Protein AF-A0A3P7EGC1-F1 (afdb_monomer)

pLDDT: mean 90.62, std 11.49, range [34.0, 98.88]

InterPro domains:
  IPR009465 Spondin, N-terminal [NF038123] (2-163)
  IPR009465 Spondin, N-terminal [PF06468] (2-160)
  IPR009465 Spondin, N-terminal [PS51020] (1-149)
  IPR038678 Spondin, N-terminal domain superfamily [G3DSA:2.60.40.2130] (1-155)
  IPR051418 Spondin/Thrombospondin type-1 domain-containing [PTHR11311] (1-202)

Sequence (202 aa):
MTHFTDMLGASHSSNYTMWKFGMIATDGMKEIAEWGNTYKGEQEMKANENIFVGKRKVQGRTTSSFVVNKYHHLASLAAMFGPSPDWCVGISSVNLCLPDCTWIPERTFELLPFDAGTDNGPTYMSPNNPAEPRIPIHPITTKLDKRSPFYNENSDIIAPLARLKLSRKEVIKSECKTADQYQVEAYNATNTSEDEEYKDRR

Radius of gyration: 17.68 Å; Cα contacts (8 Å, |Δi|>4): 412; chains: 1; bounding box: 44×45×47 Å

Mean predicted aligned error: 6.86 Å

Foldseek 3Di:
DKAKAKKKKWQAAPVDKCADFQAAHDPQLQCQQAPNDNVVSLVVALQFIQIWIFGDDPVNDTDIDTDADPGRQFMWMWMYIALDQGKIWIDIGHGQQDPVRDGNQKDKDQTAMKGNQQAPAQERPGPGHGRVVGDGIGGDWQPPDPSHPSHDPPDRDDGRPDMDMDGDDDDDDDDDDDSVVNRVVSNVNSVVVVVVVCVVVD

Organism: Wuchereria bancrofti (NCBI:txid6293)

Secondary structure (DSSP, 8-state):
--EE-PEEEEEE-TT--S--TTSBPPHHHHHHHHH---HHHHHHHTTTSEEEEEPBPTTS-B-------SSS-EEEEEEEEES-SSEEEEEEEEE-B-TTS-B-SEEEEEEPPEE-SSB---STTPPP-B-SSPPBPEE--TTS-TTSTT--SS--PPPPSEEEEEE-----------HHHHHHHHHHHHHHHHHHHTGGG-

Nearest PDB structures (foldseek):
  3q13-assembly1_A  TM=9.272E-01  e=1.878E-17  Homo sapiens
  3d34-assembly1_A  TM=9.408E-01  e=1.659E-15  Homo sapiens
  3vuo-assembly1_A  TM=2.334E-01  e=3.436E+00  Clostridium botulinum

Solvent-accessible surface area (backbone atoms only — not comparable to full-atom values): 11352 Å² total; per-residue (Å²): 125,82,44,72,42,48,30,42,31,34,20,24,39,93,92,61,78,85,60,52,78,74,36,70,56,46,72,21,47,44,36,23,23,53,70,38,40,49,68,55,36,49,64,74,40,46,76,53,24,37,63,34,67,23,57,72,41,99,80,82,53,61,70,69,77,81,69,70,46,94,66,27,28,23,36,30,36,44,26,15,49,33,64,30,38,18,30,27,34,60,48,58,70,43,68,42,59,42,98,85,79,45,65,57,60,64,50,75,43,78,24,54,53,27,37,40,27,50,34,67,31,58,33,50,83,44,69,93,38,74,34,84,74,64,37,50,16,39,74,64,56,22,76,80,44,89,71,22,88,63,41,36,99,90,45,83,78,77,79,63,78,46,76,50,76,50,68,59,86,79,83,81,91,72,81,93,70,56,70,69,56,52,23,54,50,20,27,54,53,42,57,55,52,46,65,56,61,55,55,80,74,108

Structure (mmCIF, N/CA/C/O backbone):
data_AF-A0A3P7EGC1-F1
#
_entry.id   AF-A0A3P7EGC1-F1
#
loop_
_atom_site.group_PDB
_atom_site.id
_atom_site.type_symbol
_atom_site.label_atom_id
_atom_site.label_alt_id
_atom_site.label_comp_id
_atom_site.label_asym_id
_atom_site.label_entity_id
_atom_site.label_seq_id
_atom_site.pdbx_PDB_ins_code
_atom_site.Cartn_x
_atom_site.Cartn_y
_atom_site.Cartn_z
_atom_site.occupancy
_atom_site.B_iso_or_equiv
_atom_site.auth_seq_id
_atom_site.auth_comp_id
_atom_site.auth_asym_id
_atom_site.auth_atom_id
_atom_site.pdbx_PDB_model_num
ATOM 1 N N . MET A 1 1 ? 18.453 14.244 -5.786 1.00 67.31 1 MET A N 1
ATOM 2 C CA . MET A 1 1 ? 18.892 13.500 -4.582 1.00 67.31 1 MET A CA 1
ATOM 3 C C . MET A 1 1 ? 17.754 12.565 -4.190 1.00 67.31 1 MET A C 1
ATOM 5 O O . MET A 1 1 ? 16.608 12.998 -4.269 1.00 67.31 1 MET A O 1
ATOM 9 N N . THR A 1 2 ? 18.037 11.304 -3.864 1.00 81.88 2 THR A N 1
ATOM 10 C CA . THR A 1 2 ? 17.007 10.294 -3.564 1.00 81.88 2 THR A CA 1
ATOM 11 C C . THR A 1 2 ? 16.301 10.595 -2.242 1.00 81.88 2 THR A C 1
ATOM 13 O O . THR A 1 2 ? 16.964 10.902 -1.251 1.00 81.88 2 THR A O 1
ATOM 16 N N . HIS A 1 3 ? 14.975 10.526 -2.208 1.00 88.06 3 HIS A N 1
ATOM 17 C CA . HIS A 1 3 ? 14.164 10.892 -1.050 1.00 88.06 3 HIS A CA 1
ATOM 18 C C . HIS A 1 3 ? 12.850 10.112 -1.022 1.00 88.06 3 HIS A C 1
ATOM 20 O O . HIS A 1 3 ? 12.372 9.675 -2.056 1.00 88.06 3 HIS A O 1
ATOM 26 N N . PHE A 1 4 ? 12.238 9.983 0.151 1.00 89.88 4 PHE A N 1
ATOM 27 C CA . PHE A 1 4 ? 10.815 9.653 0.241 1.00 89.88 4 PHE A CA 1
ATOM 28 C C . PHE A 1 4 ? 9.997 10.947 0.262 1.00 89.88 4 PHE A C 1
ATOM 30 O O . PHE A 1 4 ? 10.481 11.969 0.772 1.00 89.88 4 PHE A O 1
ATOM 37 N N . THR A 1 5 ? 8.779 10.905 -0.266 1.00 89.00 5 THR A N 1
ATOM 38 C CA . THR A 1 5 ? 7.771 11.950 -0.042 1.00 89.00 5 THR A CA 1
ATOM 39 C C . THR A 1 5 ? 7.081 11.753 1.298 1.00 89.00 5 THR A C 1
ATOM 41 O O . THR A 1 5 ? 7.423 10.848 2.069 1.00 89.00 5 THR A O 1
ATOM 44 N N . ASP A 1 6 ? 6.118 12.621 1.588 1.00 88.94 6 ASP A N 1
ATOM 45 C CA . ASP A 1 6 ? 5.185 12.375 2.672 1.00 88.94 6 ASP A CA 1
ATOM 46 C C . ASP A 1 6 ? 4.422 11.069 2.419 1.00 88.94 6 ASP A C 1
ATOM 48 O O . ASP A 1 6 ? 4.160 10.663 1.283 1.00 88.94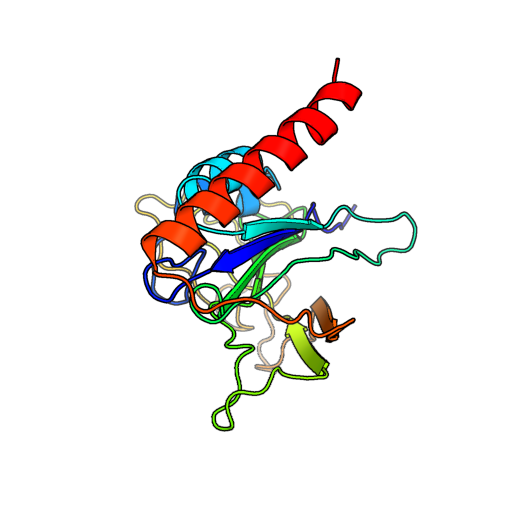 6 ASP A O 1
ATOM 52 N N . MET A 1 7 ? 4.141 10.373 3.514 1.00 91.12 7 MET A N 1
ATOM 53 C CA . MET A 1 7 ? 3.395 9.127 3.513 1.00 91.12 7 MET A CA 1
ATOM 54 C C . MET A 1 7 ? 1.928 9.454 3.747 1.00 91.12 7 MET A C 1
ATOM 56 O O . MET A 1 7 ? 1.594 9.975 4.811 1.00 91.12 7 MET A O 1
ATOM 60 N N . LEU A 1 8 ? 1.056 9.094 2.812 1.00 93.75 8 LEU A N 1
ATOM 61 C CA . LEU A 1 8 ? -0.384 9.130 3.043 1.00 93.75 8 LEU A CA 1
ATOM 62 C C . LEU A 1 8 ? -0.849 7.755 3.508 1.00 93.75 8 LEU A C 1
ATOM 64 O O . LEU A 1 8 ? -0.445 6.741 2.942 1.00 93.75 8 LEU A O 1
ATOM 68 N N . GLY A 1 9 ? -1.721 7.712 4.506 1.00 94.69 9 GLY A N 1
ATOM 69 C CA . GLY A 1 9 ? -2.419 6.498 4.887 1.00 94.69 9 GLY A CA 1
ATOM 70 C C . GLY A 1 9 ? -3.779 6.773 5.503 1.00 94.69 9 GLY A C 1
ATOM 71 O O . GLY A 1 9 ? -4.148 7.912 5.774 1.00 94.69 9 GLY A O 1
ATOM 72 N N . ALA A 1 10 ? -4.530 5.701 5.719 1.00 94.69 10 ALA A N 1
ATOM 73 C CA . ALA A 1 10 ? -5.795 5.749 6.432 1.00 94.69 10 ALA A CA 1
ATOM 74 C C . ALA A 1 10 ? -6.030 4.458 7.213 1.00 94.69 10 ALA A C 1
ATOM 76 O O . ALA A 1 10 ? -5.607 3.374 6.787 1.00 94.69 10 ALA A O 1
ATOM 77 N N . SER A 1 11 ? -6.738 4.571 8.338 1.00 95.25 11 SER A N 1
ATOM 78 C CA . SER A 1 11 ? -7.484 3.431 8.855 1.00 95.25 11 SER A CA 1
ATOM 79 C C . SER A 1 11 ? -8.860 3.394 8.219 1.00 95.25 11 SER A C 1
ATOM 81 O O . SER A 1 11 ? -9.557 4.409 8.161 1.00 95.25 11 SER A O 1
ATOM 83 N N . HIS A 1 12 ? -9.229 2.223 7.712 1.00 95.44 12 HIS A N 1
ATOM 84 C CA . HIS A 1 12 ? -10.404 2.095 6.876 1.00 95.44 12 HIS A CA 1
ATOM 85 C C . HIS A 1 12 ? -11.172 0.790 7.064 1.00 95.44 12 HIS A C 1
ATOM 87 O O . HIS A 1 12 ? -10.703 -0.166 7.693 1.00 95.44 12 HIS A O 1
ATOM 93 N N . SER A 1 13 ? -12.395 0.776 6.540 1.00 94.50 13 SER A N 1
ATOM 94 C CA . SER A 1 13 ? -13.234 -0.422 6.463 1.00 94.50 13 SER A CA 1
ATOM 95 C C . SER A 1 13 ? -12.888 -1.288 5.243 1.00 94.50 13 SER A C 1
ATOM 97 O O . SER A 1 13 ? -12.146 -0.878 4.349 1.00 94.50 13 SER A O 1
ATOM 99 N N . SER A 1 14 ? -13.469 -2.486 5.156 1.00 93.81 14 SER A N 1
ATOM 100 C CA . SER A 1 14 ? -13.349 -3.356 3.975 1.00 93.81 14 SER A CA 1
ATOM 101 C C . SER A 1 14 ? -14.007 -2.794 2.709 1.00 93.81 14 SER A C 1
ATOM 103 O O . SER A 1 14 ? -13.788 -3.333 1.628 1.00 93.81 14 SER A O 1
ATOM 105 N N . ASN A 1 15 ? -14.817 -1.739 2.832 1.00 92.38 15 ASN A N 1
ATOM 106 C CA . ASN A 1 15 ? -15.514 -1.115 1.705 1.00 92.38 15 ASN A CA 1
ATOM 107 C C . ASN A 1 15 ? -14.627 -0.123 0.937 1.00 92.38 15 ASN A C 1
ATOM 109 O O . ASN A 1 15 ? -15.027 0.355 -0.122 1.00 92.38 15 ASN A O 1
ATOM 113 N N . TYR A 1 16 ? -13.435 0.177 1.457 1.00 93.31 16 TYR A N 1
ATOM 114 C CA . TYR A 1 16 ? -12.467 1.073 0.839 1.00 93.31 16 TYR A CA 1
ATOM 115 C C . TYR A 1 16 ? -11.169 0.336 0.505 1.00 93.31 16 TYR A C 1
ATOM 117 O O . TYR A 1 16 ? -10.742 -0.585 1.204 1.00 93.31 16 TYR A O 1
ATOM 125 N N . THR A 1 17 ? -10.519 0.742 -0.583 1.00 94.62 17 THR A N 1
ATOM 126 C CA . THR A 1 17 ? -9.201 0.249 -0.986 1.00 94.62 17 THR A CA 1
ATOM 127 C C . THR A 1 17 ? -8.379 1.422 -1.497 1.00 94.62 17 THR A C 1
ATOM 129 O O . THR A 1 17 ? -8.685 1.966 -2.550 1.00 94.62 17 THR A O 1
ATOM 132 N N . MET A 1 18 ? -7.324 1.783 -0.760 1.00 94.81 18 MET A N 1
ATOM 133 C CA . MET A 1 18 ? -6.399 2.850 -1.163 1.00 94.81 18 MET A CA 1
ATOM 134 C C . MET A 1 18 ? -5.591 2.459 -2.405 1.00 94.81 18 MET A C 1
ATOM 136 O O . MET A 1 18 ? -5.480 3.217 -3.359 1.00 94.81 18 MET A O 1
ATOM 140 N N . TRP A 1 19 ? -5.013 1.262 -2.380 1.00 97.69 19 TRP A N 1
ATOM 141 C CA . TRP A 1 19 ? -4.301 0.654 -3.496 1.00 97.69 19 TRP A CA 1
ATOM 142 C C . TRP A 1 19 ? -4.247 -0.854 -3.263 1.00 97.69 19 TRP A C 1
ATOM 144 O O . TRP A 1 19 ? -4.329 -1.311 -2.119 1.00 97.69 19 TRP A O 1
ATOM 154 N N . LYS A 1 20 ? -4.126 -1.652 -4.323 1.00 98.00 20 LYS A N 1
ATOM 155 C CA . LYS A 1 20 ? -3.994 -3.110 -4.223 1.00 98.00 20 LYS A CA 1
ATOM 156 C C . LYS A 1 20 ? -3.357 -3.656 -5.490 1.00 98.00 20 LYS A C 1
ATOM 158 O O . LYS A 1 20 ? -3.685 -3.204 -6.583 1.00 98.00 20 LYS A O 1
ATOM 163 N N . PHE A 1 21 ? -2.499 -4.662 -5.347 1.00 98.31 21 PHE A N 1
ATOM 164 C CA . PHE A 1 21 ? -1.945 -5.356 -6.505 1.00 98.31 21 PHE A CA 1
ATOM 165 C C . PHE A 1 21 ? -3.049 -5.910 -7.412 1.00 98.31 21 PHE A C 1
ATOM 167 O O . PHE A 1 21 ? -4.015 -6.511 -6.933 1.00 98.31 21 PHE A O 1
ATOM 174 N N . GLY A 1 22 ? -2.894 -5.697 -8.718 1.00 98.31 22 GLY A N 1
ATOM 175 C CA . GLY A 1 22 ? -3.864 -6.082 -9.741 1.00 98.31 22 GLY A CA 1
ATOM 176 C C . GLY A 1 22 ? -5.036 -5.110 -9.923 1.00 98.31 22 GLY A C 1
ATOM 177 O O . GLY A 1 22 ? -5.863 -5.347 -10.799 1.00 98.31 22 GLY A O 1
ATOM 178 N N . MET A 1 23 ? -5.121 -4.023 -9.148 1.00 98.00 23 MET A N 1
ATOM 179 C CA . MET A 1 23 ? -6.089 -2.941 -9.374 1.00 98.00 23 MET A CA 1
ATOM 180 C C . MET A 1 23 ? -5.447 -1.766 -10.111 1.00 98.00 23 MET A C 1
ATOM 182 O O . MET A 1 23 ? -4.240 -1.567 -10.031 1.00 98.00 23 MET A O 1
ATOM 186 N N . ILE A 1 24 ? -6.261 -0.974 -10.809 1.00 98.44 24 ILE A N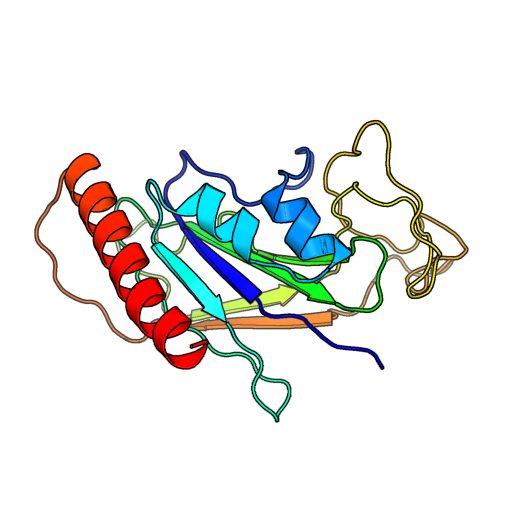 1
ATOM 187 C CA . ILE A 1 24 ? -5.823 0.283 -11.428 1.00 98.44 24 ILE A CA 1
ATOM 188 C C . ILE A 1 24 ? -5.693 1.360 -10.346 1.00 98.44 24 ILE A C 1
ATOM 190 O O . ILE A 1 24 ? -6.584 1.494 -9.505 1.00 98.44 24 ILE A O 1
ATOM 194 N N . ALA A 1 25 ? -4.603 2.129 -10.377 1.00 98.06 25 ALA A N 1
ATOM 195 C CA . ALA A 1 25 ? -4.403 3.263 -9.481 1.00 98.06 25 ALA A CA 1
ATOM 196 C C . ALA A 1 25 ? -5.484 4.342 -9.676 1.00 98.06 25 ALA A C 1
ATOM 198 O O . ALA A 1 25 ? -5.808 4.722 -10.809 1.00 98.06 25 ALA A O 1
ATOM 199 N N . THR A 1 26 ? -6.022 4.853 -8.563 1.00 96.94 26 THR A N 1
ATOM 200 C CA . THR A 1 26 ? -6.899 6.034 -8.552 1.00 96.94 26 THR A CA 1
ATOM 201 C C . THR A 1 26 ? -6.124 7.288 -8.954 1.00 96.94 26 THR A C 1
ATOM 203 O O . THR A 1 26 ? -4.896 7.266 -9.060 1.00 96.94 26 THR A O 1
ATOM 206 N N . ASP A 1 27 ? -6.824 8.401 -9.177 1.00 96.81 27 ASP A N 1
ATOM 207 C CA . ASP A 1 27 ? -6.154 9.677 -9.447 1.00 96.81 27 ASP A CA 1
ATOM 208 C C . ASP A 1 27 ? -5.341 10.140 -8.234 1.00 96.81 27 ASP A C 1
ATOM 210 O O . ASP A 1 27 ? -4.225 10.621 -8.395 1.00 96.81 27 ASP A O 1
ATOM 214 N N . GLY A 1 28 ? -5.842 9.923 -7.016 1.00 95.31 28 GLY A N 1
ATOM 215 C CA . GLY A 1 28 ? -5.093 10.163 -5.789 1.00 95.31 28 GLY A CA 1
ATOM 216 C C . GLY A 1 28 ? -3.822 9.326 -5.690 1.00 95.31 28 GLY A C 1
ATOM 217 O O . GLY A 1 28 ? -2.762 9.860 -5.374 1.00 95.31 28 GLY A O 1
ATOM 218 N N . MET A 1 29 ? -3.894 8.029 -6.004 1.00 97.38 29 MET A N 1
ATOM 219 C CA . MET A 1 29 ? -2.714 7.159 -5.994 1.00 97.38 29 MET A CA 1
ATOM 220 C C . MET A 1 29 ? -1.703 7.551 -7.080 1.00 97.38 29 MET A C 1
ATOM 222 O O . MET A 1 29 ? -0.504 7.544 -6.808 1.00 97.38 29 MET A O 1
ATOM 226 N N . LYS A 1 30 ? -2.169 7.955 -8.271 1.00 97.88 30 LYS A N 1
ATOM 227 C CA . LYS A 1 30 ? -1.312 8.520 -9.324 1.00 97.88 30 LYS A CA 1
ATOM 228 C C . LYS A 1 30 ? -0.556 9.752 -8.818 1.00 97.88 30 LYS A C 1
ATOM 230 O O . LYS A 1 30 ? 0.659 9.832 -8.963 1.00 97.88 30 LYS A O 1
ATOM 235 N N . GLU A 1 31 ? -1.266 10.690 -8.190 1.00 96.69 31 GLU A N 1
ATOM 236 C CA . GLU A 1 31 ? -0.681 11.939 -7.688 1.00 96.69 31 GLU A CA 1
ATOM 237 C C . GLU A 1 31 ? 0.409 11.699 -6.629 1.00 96.69 31 GLU A C 1
ATOM 239 O O . GLU A 1 31 ? 1.455 12.359 -6.618 1.00 96.69 31 GLU A O 1
ATOM 244 N N . ILE A 1 32 ? 0.193 10.702 -5.767 1.00 95.88 32 ILE A N 1
ATOM 245 C CA . ILE A 1 32 ? 1.181 10.257 -4.782 1.00 95.88 32 ILE A CA 1
ATOM 246 C C . ILE A 1 32 ? 2.395 9.648 -5.483 1.00 95.88 32 ILE A C 1
ATOM 248 O O . ILE A 1 32 ? 3.516 9.975 -5.110 1.00 95.88 32 ILE A O 1
ATOM 252 N N . ALA A 1 33 ? 2.180 8.779 -6.473 1.00 97.69 33 ALA A N 1
ATOM 253 C CA . ALA A 1 33 ? 3.230 7.997 -7.116 1.00 97.69 33 ALA A CA 1
ATOM 254 C C . ALA A 1 33 ? 4.146 8.802 -8.044 1.00 97.69 33 ALA A C 1
ATOM 256 O O . ALA A 1 33 ? 5.346 8.550 -8.055 1.00 97.69 33 ALA A O 1
ATOM 257 N N . GLU A 1 34 ? 3.610 9.758 -8.799 1.00 97.00 34 GLU A N 1
ATOM 258 C CA . GLU A 1 34 ? 4.397 10.527 -9.776 1.00 97.00 34 GLU A CA 1
ATOM 259 C C . GLU A 1 34 ? 4.994 11.810 -9.164 1.00 97.00 34 GLU A C 1
ATOM 261 O O . GLU A 1 34 ? 6.089 12.234 -9.543 1.00 97.00 34 GLU A O 1
ATOM 266 N N . TRP A 1 35 ? 4.321 12.433 -8.184 1.00 94.44 35 TRP A N 1
ATOM 267 C CA . TRP A 1 35 ? 4.744 13.739 -7.642 1.00 94.44 35 TRP A CA 1
ATOM 268 C C . TRP A 1 35 ? 4.831 13.812 -6.118 1.00 94.44 35 TRP A C 1
ATOM 270 O O . TRP A 1 35 ? 5.231 14.848 -5.581 1.00 94.44 35 TRP A O 1
ATOM 280 N N . GLY A 1 36 ? 4.454 12.758 -5.392 1.00 92.62 36 GLY A N 1
ATOM 281 C CA . GLY A 1 36 ? 4.385 12.808 -3.933 1.00 92.62 36 GLY A CA 1
ATOM 282 C C . GLY A 1 36 ? 3.259 13.673 -3.383 1.00 92.62 36 GLY A C 1
ATOM 283 O O . GLY A 1 36 ? 3.318 14.071 -2.219 1.00 92.62 36 GLY A O 1
ATOM 284 N N . ASN A 1 37 ? 2.271 14.017 -4.209 1.00 92.44 37 ASN A N 1
ATOM 285 C CA . ASN A 1 37 ? 1.187 14.915 -3.849 1.00 92.44 37 ASN A CA 1
ATOM 286 C C . ASN A 1 37 ? 0.037 14.134 -3.200 1.00 92.44 37 ASN A C 1
ATOM 288 O O . ASN A 1 37 ? -0.652 13.356 -3.856 1.00 92.44 37 ASN A O 1
ATOM 292 N N . THR A 1 38 ? -0.197 14.356 -1.907 1.00 91.25 38 THR A N 1
ATOM 293 C CA . THR A 1 38 ? -1.218 13.624 -1.139 1.00 91.25 38 THR A CA 1
ATOM 294 C C . THR A 1 38 ? -2.617 14.221 -1.259 1.00 91.25 38 THR A C 1
ATOM 296 O O . THR A 1 38 ? -3.592 13.526 -0.983 1.00 91.25 38 THR A O 1
ATOM 299 N N . TYR A 1 39 ? -2.746 15.464 -1.737 1.00 90.31 39 TYR A N 1
ATOM 300 C CA . TYR A 1 39 ? -3.994 16.234 -1.699 1.00 90.31 39 TYR A CA 1
ATOM 301 C C . TYR A 1 39 ? -5.188 15.496 -2.318 1.00 90.31 39 TYR A C 1
ATOM 303 O O . TYR A 1 39 ? -6.268 15.419 -1.732 1.00 90.31 39 TYR A O 1
ATOM 311 N N . LYS A 1 40 ? -4.998 14.925 -3.512 1.00 92.00 40 LYS A N 1
ATOM 312 C CA . LYS A 1 40 ? -6.062 14.205 -4.218 1.00 92.00 40 LYS A CA 1
ATOM 313 C C . LYS A 1 40 ? -6.418 12.891 -3.516 1.00 92.00 40 LYS A C 1
ATOM 315 O O . LYS A 1 40 ? -7.597 12.569 -3.408 1.00 92.00 40 LYS A O 1
ATOM 320 N N . GLY A 1 41 ? -5.421 12.172 -2.998 1.00 92.50 41 GLY A N 1
ATOM 321 C CA . GLY A 1 41 ? -5.637 10.951 -2.217 1.00 92.50 41 GLY A CA 1
ATOM 322 C C . GLY A 1 41 ? -6.389 11.216 -0.913 1.00 92.50 41 GLY A C 1
ATOM 323 O O . GLY A 1 41 ? -7.279 10.454 -0.551 1.00 92.50 41 GLY A O 1
ATOM 324 N N . GLU A 1 42 ? -6.103 12.331 -0.239 1.00 91.38 42 GLU A N 1
ATOM 325 C CA . GLU A 1 42 ? -6.846 12.747 0.952 1.00 91.38 42 GLU A CA 1
ATOM 326 C C . GLU A 1 42 ? -8.316 13.023 0.614 1.00 91.38 42 GLU A C 1
ATOM 328 O O . GLU A 1 42 ? -9.212 12.520 1.292 1.00 91.38 42 GLU A O 1
ATOM 333 N N . GLN A 1 43 ? -8.591 13.741 -0.483 1.00 89.31 43 GLN A N 1
ATOM 334 C CA . GLN A 1 43 ? -9.962 13.978 -0.953 1.00 89.31 43 GLN A CA 1
ATOM 335 C C . GLN A 1 43 ? -10.739 12.682 -1.229 1.00 89.31 43 GLN A C 1
ATOM 337 O O . GLN A 1 43 ? -11.930 12.621 -0.927 1.00 89.31 43 GLN A O 1
ATOM 342 N N . GLU A 1 44 ? -10.084 11.654 -1.775 1.00 91.00 44 GLU A N 1
ATOM 343 C CA . GLU A 1 44 ? -10.699 10.345 -2.040 1.00 91.00 44 GLU A CA 1
ATOM 344 C C . GLU A 1 44 ? -11.073 9.593 -0.748 1.00 91.00 44 GLU A C 1
ATOM 346 O O . GLU A 1 44 ? -12.030 8.819 -0.744 1.00 91.00 44 GLU A O 1
ATOM 351 N N . MET A 1 45 ? -10.373 9.849 0.363 1.00 89.31 45 MET A N 1
ATOM 352 C CA . MET A 1 45 ? -10.584 9.177 1.654 1.00 89.31 45 MET A CA 1
ATOM 353 C C . MET A 1 45 ? -11.573 9.898 2.584 1.00 89.31 45 MET A C 1
ATOM 355 O O . MET A 1 45 ? -12.197 9.255 3.433 1.00 89.31 45 MET A O 1
ATOM 359 N N . LYS A 1 46 ? -11.730 11.222 2.431 1.00 78.50 46 LYS A N 1
ATOM 360 C CA . LYS A 1 46 ? -12.426 12.109 3.388 1.00 78.50 46 LYS A CA 1
ATOM 361 C C . LYS A 1 46 ? -13.811 11.657 3.815 1.00 78.50 46 LYS A C 1
ATOM 363 O O . LYS A 1 46 ? -14.211 11.951 4.933 1.00 78.50 46 LYS A O 1
ATOM 368 N N . ALA A 1 47 ? -14.562 11.003 2.933 1.00 72.44 47 ALA A N 1
ATOM 369 C CA . ALA A 1 47 ? -15.966 10.719 3.198 1.00 72.44 47 ALA A CA 1
ATOM 370 C C . ALA A 1 47 ? -16.168 9.779 4.394 1.00 72.44 47 ALA A C 1
ATOM 372 O O . ALA A 1 47 ? -17.163 9.922 5.096 1.00 72.44 47 ALA A O 1
ATOM 373 N N . ASN A 1 48 ? -15.265 8.815 4.606 1.00 78.31 48 ASN A N 1
ATOM 374 C CA . ASN A 1 48 ? -15.579 7.671 5.460 1.00 78.31 48 ASN A CA 1
ATOM 375 C C . ASN A 1 48 ? -14.416 7.098 6.265 1.00 78.31 48 ASN A C 1
ATOM 377 O O . ASN A 1 48 ? -14.688 6.207 7.059 1.00 78.31 48 ASN A O 1
ATOM 381 N N . GLU A 1 49 ? -13.167 7.532 6.086 1.00 86.81 49 GLU A N 1
ATOM 382 C CA . GLU A 1 49 ? -11.994 6.841 6.646 1.00 86.81 49 GLU A CA 1
ATOM 383 C C . GLU A 1 49 ? -11.154 7.774 7.538 1.00 86.81 49 GLU 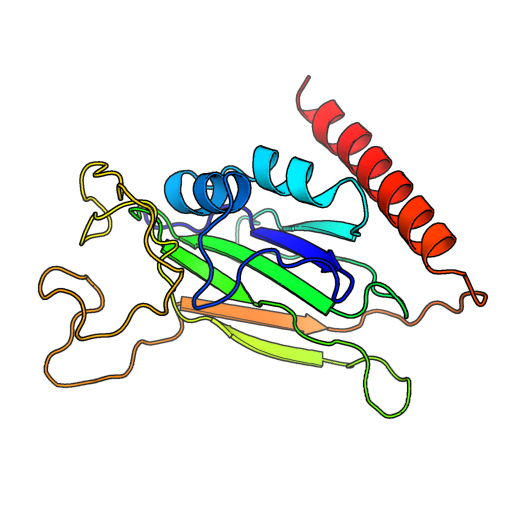A C 1
ATOM 385 O O . GLU A 1 49 ? -11.172 8.989 7.348 1.00 86.81 49 GLU A O 1
ATOM 390 N N . ASN A 1 50 ? -10.412 7.238 8.520 1.00 83.06 50 ASN A N 1
ATOM 391 C CA . ASN A 1 50 ? -9.550 8.078 9.365 1.00 83.06 50 ASN A CA 1
ATOM 392 C C . ASN A 1 50 ? -8.195 8.265 8.683 1.00 83.06 50 ASN A C 1
ATOM 394 O O . ASN A 1 50 ? -7.344 7.369 8.716 1.00 83.06 50 ASN A O 1
ATOM 398 N N . ILE A 1 51 ? -8.002 9.428 8.072 1.00 85.38 51 ILE A N 1
ATOM 399 C CA . ILE A 1 51 ? -6.779 9.769 7.346 1.00 85.38 51 ILE A CA 1
ATOM 400 C C . ILE A 1 51 ? -5.643 10.066 8.329 1.00 85.38 51 ILE A C 1
ATOM 402 O O . ILE A 1 51 ? -5.847 10.657 9.389 1.00 85.38 51 ILE A O 1
ATOM 406 N N . PHE A 1 52 ? -4.425 9.677 7.967 1.00 84.12 52 PHE A N 1
ATOM 407 C CA . PHE A 1 52 ? -3.210 10.144 8.615 1.00 84.12 52 PHE A CA 1
ATOM 408 C C . PHE A 1 52 ? -2.125 10.440 7.580 1.00 84.12 52 PHE A C 1
ATOM 410 O O . PHE A 1 52 ? -1.858 9.649 6.675 1.00 84.12 52 PHE A O 1
ATOM 417 N N . VAL A 1 53 ? -1.439 11.565 7.764 1.00 80.31 53 VAL A N 1
ATOM 418 C CA . VAL A 1 53 ? -0.267 11.930 6.967 1.00 80.31 53 VAL A CA 1
ATOM 419 C C . VAL A 1 53 ? 0.976 11.786 7.839 1.00 80.31 53 VAL A C 1
ATOM 421 O O . VAL A 1 53 ? 1.030 12.211 8.996 1.00 80.31 53 VAL A O 1
ATOM 424 N N . GLY A 1 54 ? 1.987 11.105 7.317 1.00 78.31 54 GLY A N 1
ATOM 425 C CA . GLY A 1 54 ? 3.304 11.000 7.918 1.00 78.31 54 GLY A CA 1
ATOM 426 C C . GLY A 1 54 ? 4.278 11.916 7.204 1.00 78.31 54 GLY A C 1
ATOM 427 O O . GLY A 1 54 ? 4.777 11.563 6.138 1.00 78.31 54 GLY A O 1
ATOM 428 N N . LYS A 1 55 ? 4.610 13.045 7.833 1.00 75.25 55 LYS A N 1
ATOM 429 C CA . LYS A 1 55 ? 5.623 13.969 7.315 1.00 75.25 55 LYS A CA 1
ATOM 430 C C . LYS A 1 55 ? 7.030 13.539 7.701 1.00 75.25 55 LYS A C 1
ATOM 432 O O . LYS A 1 55 ? 7.292 13.147 8.848 1.00 75.25 55 LYS A O 1
ATOM 437 N N . ARG A 1 56 ? 7.959 13.619 6.749 1.00 69.81 56 ARG A N 1
ATOM 438 C CA . ARG A 1 56 ? 9.365 13.276 7.008 1.00 69.81 56 ARG A CA 1
ATOM 439 C C . ARG A 1 56 ? 9.984 14.208 8.040 1.00 69.81 56 ARG A C 1
ATOM 441 O O . ARG A 1 56 ? 9.949 15.427 7.904 1.00 69.81 56 ARG A O 1
ATOM 448 N N . LYS A 1 57 ? 10.645 13.621 9.042 1.00 64.31 57 LYS A N 1
ATOM 449 C CA . LYS A 1 57 ? 11.559 14.356 9.925 1.00 64.31 57 LYS A CA 1
ATOM 450 C C . LYS A 1 57 ? 12.980 14.332 9.364 1.00 64.31 57 LYS A C 1
ATOM 452 O O . LYS A 1 57 ? 13.355 13.447 8.593 1.00 64.31 57 LYS A O 1
ATOM 457 N N . VAL A 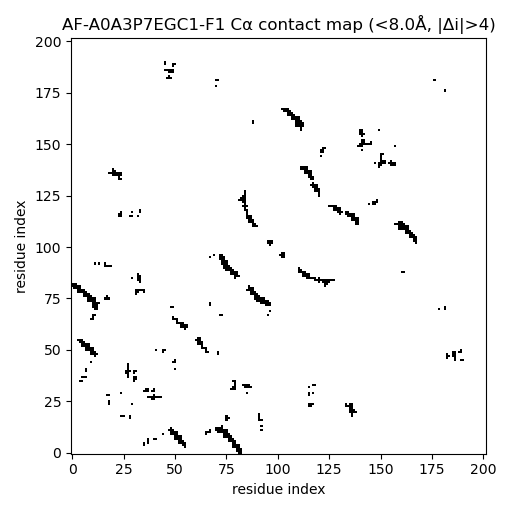1 58 ? 13.794 15.275 9.834 1.00 55.31 58 VAL A N 1
ATOM 458 C CA . VAL A 1 58 ? 15.188 15.526 9.411 1.00 55.31 58 VAL A CA 1
ATOM 459 C C . VAL A 1 58 ? 16.096 14.282 9.502 1.00 55.31 58 VAL A C 1
ATOM 461 O O . VAL A 1 58 ? 17.092 14.191 8.798 1.00 55.31 58 VAL A O 1
ATOM 464 N N . GLN A 1 59 ? 15.733 13.277 10.306 1.00 62.75 59 GLN A N 1
ATOM 465 C CA . GLN A 1 59 ? 16.526 12.058 10.531 1.00 62.75 59 GLN A CA 1
ATOM 466 C C . GLN A 1 59 ? 16.141 10.863 9.637 1.00 62.75 59 GLN A C 1
ATOM 468 O O . GLN A 1 59 ? 16.459 9.723 9.966 1.00 62.75 59 GLN A O 1
ATOM 473 N N . GLY A 1 60 ? 15.392 11.075 8.549 1.00 73.56 60 GLY A N 1
ATOM 474 C CA . GLY A 1 60 ? 14.966 9.984 7.657 1.00 73.56 60 GLY A CA 1
ATOM 475 C C . GLY A 1 60 ? 13.927 9.036 8.270 1.00 73.56 60 GLY A C 1
ATOM 476 O O . GLY A 1 60 ? 13.545 8.052 7.647 1.00 73.56 60 GLY A O 1
ATOM 477 N N . ARG A 1 61 ? 13.439 9.345 9.476 1.00 80.94 61 ARG A N 1
ATOM 478 C CA . ARG A 1 61 ? 12.360 8.623 10.146 1.00 80.94 61 ARG A CA 1
ATOM 479 C C . ARG A 1 61 ? 11.078 9.442 10.076 1.00 80.94 61 ARG A C 1
ATOM 481 O O . ARG A 1 61 ? 11.031 10.570 10.564 1.00 80.94 61 ARG A O 1
ATOM 488 N N . THR A 1 62 ? 10.038 8.845 9.516 1.00 85.44 62 THR A N 1
ATOM 489 C CA . THR A 1 62 ? 8.678 9.387 9.515 1.00 85.44 62 THR A CA 1
ATOM 490 C C . THR A 1 62 ? 7.879 8.710 10.619 1.00 85.44 62 THR A C 1
ATOM 492 O O . THR A 1 62 ? 7.980 7.500 10.820 1.00 85.44 62 THR A O 1
ATOM 495 N N . THR A 1 63 ? 7.104 9.488 11.369 1.00 86.88 63 THR A N 1
ATOM 496 C CA . THR A 1 63 ? 6.201 8.973 12.405 1.00 86.88 63 THR A CA 1
ATOM 497 C C . THR A 1 63 ? 4.854 9.647 12.249 1.00 86.88 63 THR A C 1
ATOM 499 O O . THR A 1 63 ? 4.814 10.872 12.165 1.00 86.88 63 THR A O 1
ATOM 502 N N . SER A 1 64 ? 3.784 8.865 12.275 1.00 90.31 64 SER A N 1
ATOM 503 C CA . SER A 1 64 ? 2.411 9.353 12.355 1.00 90.31 64 SER A CA 1
ATOM 504 C C . SER A 1 64 ? 1.637 8.499 13.357 1.00 90.31 64 SER A C 1
ATOM 506 O O . SER A 1 64 ? 2.087 7.406 13.721 1.00 90.31 64 SER A O 1
ATOM 508 N N . SER A 1 65 ? 0.506 9.015 13.815 1.00 90.88 65 SER A N 1
ATOM 509 C CA . SER A 1 65 ? -0.413 8.336 14.721 1.00 90.88 65 SER A CA 1
ATOM 510 C C . SER A 1 65 ? -1.780 8.291 14.063 1.00 90.88 65 SER A C 1
ATOM 512 O O . SER A 1 65 ? -2.192 9.253 13.425 1.00 90.88 65 SER A O 1
ATOM 514 N N . PHE A 1 66 ? -2.487 7.185 14.241 1.00 92.12 66 PHE A N 1
ATOM 515 C CA . PHE A 1 66 ? -3.843 7.011 13.748 1.00 92.12 66 PHE A CA 1
ATOM 516 C C . PHE A 1 66 ? -4.625 6.137 14.719 1.00 92.12 66 PHE A C 1
ATOM 518 O O . PHE A 1 66 ? -4.045 5.400 15.523 1.00 92.12 66 PHE A O 1
ATOM 525 N N . VAL A 1 67 ? -5.946 6.228 14.640 1.00 91.81 67 VAL A N 1
ATOM 526 C CA . VAL A 1 67 ? -6.863 5.443 15.464 1.00 91.81 67 VAL A CA 1
ATOM 527 C C . VAL A 1 67 ? -7.478 4.352 14.601 1.00 91.81 67 VAL A C 1
ATOM 529 O O . VAL A 1 67 ? -7.777 4.572 13.431 1.00 91.81 67 VAL A O 1
ATOM 532 N N . VAL A 1 68 ? -7.675 3.172 15.182 1.00 94.06 68 VAL A N 1
ATOM 533 C CA . VAL A 1 68 ? -8.501 2.110 14.601 1.00 94.06 68 VAL A CA 1
ATOM 534 C C . VAL A 1 68 ? -9.665 1.805 15.520 1.00 94.06 68 VAL A C 1
ATOM 536 O O . VAL A 1 68 ? -9.586 1.986 16.736 1.00 94.06 68 VAL A O 1
ATOM 539 N N . ASN A 1 69 ? -10.752 1.330 14.932 1.00 93.12 69 ASN A N 1
ATOM 540 C CA . ASN A 1 69 ? -11.932 0.889 15.658 1.00 93.12 69 ASN A CA 1
ATOM 541 C C . ASN A 1 69 ? -12.511 -0.360 14.979 1.00 93.12 69 ASN A C 1
ATOM 543 O O . ASN A 1 69 ? -11.971 -0.853 13.990 1.00 93.12 69 ASN A O 1
ATOM 547 N N . LYS A 1 70 ? -13.608 -0.898 15.522 1.00 91.94 70 LYS A N 1
ATOM 548 C CA . LYS A 1 70 ? -14.241 -2.124 15.012 1.00 91.94 70 LYS A CA 1
ATOM 549 C C . LYS A 1 70 ? -14.608 -2.036 13.522 1.00 91.94 70 LYS A C 1
ATOM 551 O O . LYS A 1 70 ? -14.525 -3.038 12.817 1.00 91.94 70 LYS A O 1
ATOM 556 N N . TYR A 1 71 ? -15.016 -0.861 13.052 1.00 93.50 71 TYR A N 1
ATOM 557 C CA . TYR A 1 71 ? -15.372 -0.620 11.659 1.00 93.50 71 TYR A CA 1
ATOM 558 C C . TYR A 1 71 ? -14.128 -0.329 10.801 1.00 93.50 71 TYR A C 1
ATOM 560 O O . TYR A 1 71 ? -13.883 -1.033 9.824 1.00 93.50 71 TYR A O 1
ATOM 568 N N . HIS A 1 72 ? -13.283 0.614 11.229 1.00 95.12 72 HIS A N 1
ATOM 569 C CA . HIS A 1 72 ? -12.022 1.018 10.591 1.00 95.12 72 HIS A CA 1
ATOM 570 C C . HIS A 1 72 ? -10.816 0.225 11.111 1.00 95.12 72 HIS A C 1
ATOM 572 O O . HIS A 1 72 ? -9.910 0.774 11.741 1.00 95.12 72 HIS A O 1
ATOM 578 N N . HIS A 1 73 ? -10.832 -1.091 10.913 1.00 95.69 73 HIS A N 1
ATOM 579 C CA . HIS A 1 73 ? -9.824 -2.003 11.466 1.00 95.69 73 HIS A CA 1
ATOM 580 C C . HIS A 1 73 ? -8.679 -2.333 10.495 1.00 95.69 73 HIS A C 1
ATOM 582 O O . HIS A 1 73 ? -7.717 -2.998 10.893 1.00 95.69 73 HIS A O 1
ATOM 588 N N . LEU A 1 74 ? -8.774 -1.903 9.234 1.00 97.25 74 LEU A N 1
ATOM 589 C CA . LEU A 1 74 ? -7.722 -2.066 8.234 1.00 97.25 74 LEU A CA 1
ATOM 590 C C . LEU A 1 74 ? -6.834 -0.824 8.198 1.00 97.25 74 LEU A C 1
ATOM 592 O O . LEU A 1 74 ? -7.314 0.281 8.416 1.00 97.25 74 LEU A O 1
ATOM 596 N N . ALA A 1 75 ? -5.553 -0.996 7.890 1.00 96.81 75 ALA A N 1
ATOM 597 C CA . ALA A 1 75 ? -4.623 0.097 7.643 1.00 96.81 75 ALA A CA 1
ATOM 598 C C . ALA A 1 75 ? -3.995 -0.038 6.252 1.00 96.81 75 ALA A C 1
ATOM 600 O O . ALA A 1 75 ? -3.463 -1.099 5.902 1.00 96.81 75 ALA A O 1
ATOM 601 N N . SER A 1 76 ? -4.018 1.056 5.493 1.00 97.19 76 SER A N 1
ATOM 602 C CA . SER A 1 76 ? -3.293 1.204 4.230 1.00 97.19 76 SER A CA 1
ATOM 603 C C . SER A 1 76 ? -2.468 2.480 4.249 1.00 97.19 76 SER A C 1
ATOM 605 O O . SER A 1 76 ? -2.855 3.462 4.879 1.00 97.19 76 SER A O 1
ATOM 607 N N . LEU A 1 77 ? -1.335 2.464 3.555 1.00 96.19 77 LEU A N 1
ATOM 608 C CA . LEU A 1 77 ? -0.530 3.650 3.284 1.00 96.19 77 LEU A CA 1
ATOM 609 C C . LEU A 1 77 ? 0.295 3.462 2.017 1.00 96.19 77 LEU A C 1
ATOM 611 O O . LEU A 1 77 ? 0.599 2.326 1.637 1.00 96.19 77 LEU A O 1
ATOM 615 N N . ALA A 1 78 ? 0.712 4.571 1.423 1.00 96.81 78 ALA A N 1
ATOM 616 C CA . ALA A 1 78 ? 1.694 4.613 0.352 1.00 96.81 78 ALA A CA 1
ATOM 617 C C . ALA A 1 78 ? 2.610 5.835 0.505 1.00 96.81 78 ALA A C 1
ATOM 619 O O . ALA A 1 78 ? 2.210 6.875 1.031 1.00 96.81 78 ALA A O 1
ATOM 620 N N . ALA A 1 79 ? 3.848 5.692 0.045 1.00 95.19 79 ALA A N 1
ATOM 621 C CA . ALA A 1 79 ? 4.807 6.777 -0.087 1.00 95.19 79 ALA A CA 1
ATOM 622 C C . ALA A 1 79 ? 5.659 6.547 -1.336 1.00 95.19 79 ALA A C 1
ATOM 624 O O . ALA A 1 79 ? 6.176 5.445 -1.542 1.00 95.19 79 ALA A O 1
ATOM 625 N N . MET A 1 80 ? 5.840 7.592 -2.134 1.00 95.62 80 MET A N 1
ATOM 626 C CA . MET A 1 80 ? 6.741 7.570 -3.278 1.00 95.62 80 MET A CA 1
ATOM 627 C C . MET A 1 80 ? 8.192 7.681 -2.810 1.00 95.62 80 MET A C 1
ATOM 629 O O . MET A 1 80 ? 8.504 8.350 -1.815 1.00 95.62 80 MET A O 1
ATOM 633 N N . PHE A 1 81 ? 9.095 7.030 -3.540 1.00 94.31 81 PHE A N 1
ATOM 634 C CA . PHE A 1 81 ? 10.534 7.224 -3.396 1.00 94.31 81 PHE A CA 1
ATOM 635 C C . PHE A 1 81 ? 11.111 7.853 -4.664 1.00 94.31 81 PHE A C 1
ATOM 637 O O . PHE A 1 81 ? 11.239 7.221 -5.701 1.00 94.31 81 PHE A O 1
ATOM 644 N N . GLY A 1 82 ? 11.474 9.128 -4.559 1.00 89.44 82 GLY A N 1
ATOM 645 C CA . GLY A 1 82 ? 11.842 9.978 -5.677 1.00 89.44 82 GLY A CA 1
ATOM 646 C C . GLY A 1 82 ? 13.334 10.233 -5.831 1.00 89.44 82 GLY A C 1
ATOM 647 O O . GLY A 1 82 ? 14.077 10.212 -4.848 1.00 89.44 82 GLY A O 1
ATOM 648 N N . PRO A 1 83 ? 13.778 10.614 -7.036 1.00 94.12 83 PRO A N 1
ATOM 649 C CA . PRO A 1 83 ? 12.967 10.643 -8.252 1.00 94.12 83 PRO A CA 1
ATOM 650 C C . PRO A 1 83 ? 12.675 9.215 -8.732 1.00 94.12 83 PRO A C 1
ATOM 652 O O . PRO A 1 83 ? 13.538 8.346 -8.637 1.00 94.12 83 PRO A O 1
ATOM 655 N N . SER A 1 84 ? 11.456 8.994 -9.203 1.00 96.62 84 SER A N 1
ATOM 656 C CA . SER A 1 84 ? 10.966 7.763 -9.821 1.00 96.62 84 SER A CA 1
ATOM 657 C C . SER A 1 84 ? 9.865 8.140 -10.813 1.00 96.62 84 SER A C 1
ATOM 659 O O . SER A 1 84 ? 9.264 9.194 -10.618 1.00 96.62 84 SER A O 1
ATOM 661 N N . PRO A 1 85 ? 9.580 7.303 -11.822 1.00 97.69 85 PRO A N 1
ATOM 662 C CA . PRO A 1 85 ? 8.425 7.485 -12.697 1.00 97.69 85 PRO 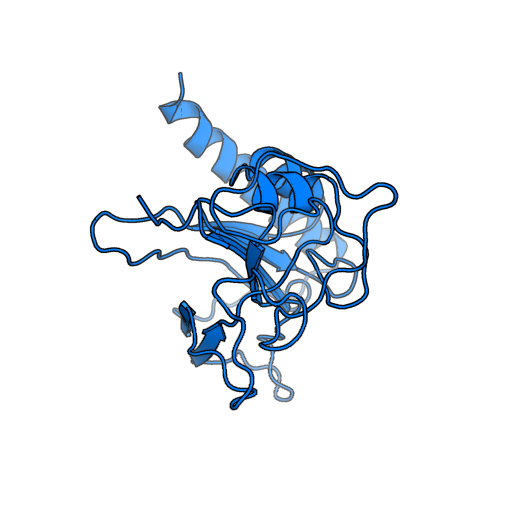A CA 1
ATOM 663 C C . PRO A 1 85 ? 7.125 7.511 -11.885 1.00 97.69 85 PRO A C 1
ATOM 665 O O . PRO A 1 85 ? 6.489 8.548 -11.794 1.00 97.69 85 PRO A O 1
ATOM 668 N N . ASP A 1 86 ? 6.798 6.404 -11.218 1.00 98.19 86 ASP A N 1
ATOM 669 C CA . ASP A 1 86 ? 5.541 6.214 -10.484 1.00 98.19 86 ASP A CA 1
ATOM 670 C C . ASP A 1 86 ? 5.681 5.138 -9.383 1.00 98.19 86 ASP A C 1
ATOM 672 O O . ASP A 1 86 ? 4.772 4.353 -9.088 1.00 98.19 86 ASP A O 1
ATOM 676 N N . TRP A 1 87 ? 6.865 5.057 -8.770 1.00 98.06 87 TRP A N 1
ATOM 677 C CA . TRP A 1 87 ? 7.206 3.974 -7.852 1.00 98.06 87 TRP A CA 1
ATOM 678 C C . TRP A 1 87 ? 6.956 4.333 -6.393 1.00 98.06 87 TRP A C 1
ATOM 680 O O . TRP A 1 87 ? 7.300 5.412 -5.904 1.00 98.06 87 TRP A O 1
ATOM 690 N N . CYS A 1 88 ? 6.405 3.376 -5.654 1.00 98.06 88 CYS A N 1
ATOM 691 C CA . CYS A 1 88 ? 5.990 3.563 -4.273 1.00 98.06 88 CYS A CA 1
ATOM 692 C C . CYS A 1 88 ? 6.370 2.382 -3.380 1.00 98.06 88 CYS A C 1
ATOM 694 O O . CYS A 1 88 ? 6.671 1.274 -3.822 1.00 98.06 88 CYS A O 1
ATOM 696 N N . VAL A 1 89 ? 6.327 2.628 -2.076 1.00 97.38 89 VAL A N 1
ATOM 697 C CA . VAL A 1 89 ? 6.324 1.606 -1.030 1.00 97.38 89 VAL A CA 1
ATOM 698 C C . VAL A 1 89 ? 5.089 1.787 -0.162 1.00 97.38 89 VAL A C 1
ATOM 700 O O . VAL A 1 89 ? 4.582 2.899 -0.014 1.00 97.38 89 VAL A O 1
ATOM 703 N N . GLY A 1 90 ? 4.605 0.714 0.459 1.00 97.12 90 GLY A N 1
ATOM 704 C CA . GLY A 1 90 ? 3.465 0.837 1.354 1.00 97.12 90 GLY A CA 1
ATOM 705 C C . GLY A 1 90 ? 2.927 -0.478 1.885 1.00 97.12 90 GLY A C 1
ATOM 706 O O . GLY A 1 90 ? 3.474 -1.549 1.631 1.00 97.12 90 GLY A O 1
ATOM 707 N N . ILE A 1 91 ? 1.809 -0.379 2.598 1.00 97.75 91 ILE A N 1
ATOM 708 C CA . ILE A 1 91 ? 0.982 -1.524 2.987 1.00 97.75 91 ILE A CA 1
ATOM 709 C C . ILE A 1 91 ? -0.449 -1.312 2.497 1.00 97.75 91 ILE A C 1
ATOM 711 O O . ILE A 1 91 ? -0.923 -0.180 2.437 1.00 97.75 91 ILE A O 1
ATOM 715 N N . SER A 1 92 ? -1.137 -2.403 2.177 1.00 97.81 92 SER A N 1
ATOM 716 C CA . SER A 1 92 ? -2.536 -2.381 1.752 1.00 97.81 92 SER A CA 1
ATOM 717 C C . SER A 1 92 ? -3.372 -3.305 2.632 1.00 97.81 92 SER A C 1
ATOM 719 O O . SER A 1 92 ? -3.029 -4.473 2.820 1.00 97.81 92 SER A O 1
ATOM 721 N N . SER A 1 93 ? -4.475 -2.770 3.157 1.00 97.12 93 SER A N 1
ATOM 722 C CA . SER A 1 93 ? -5.541 -3.485 3.868 1.00 97.12 93 SER A CA 1
ATOM 723 C C . SER A 1 93 ? -5.051 -4.401 4.997 1.00 97.12 93 SER A C 1
ATOM 725 O O . SER A 1 93 ? -5.532 -5.523 5.170 1.00 97.12 93 SER A O 1
ATOM 727 N N . VAL A 1 94 ? -4.080 -3.940 5.789 1.00 97.69 94 VAL A N 1
ATOM 728 C CA . VAL A 1 94 ? -3.565 -4.700 6.934 1.00 97.69 94 VAL A CA 1
ATOM 729 C C . VAL A 1 94 ? -4.592 -4.681 8.057 1.00 97.69 94 VAL A C 1
ATOM 731 O O . VAL A 1 94 ? -4.832 -3.636 8.652 1.00 97.69 94 VAL A O 1
ATOM 734 N N . ASN A 1 95 ? -5.146 -5.842 8.398 1.00 97.19 95 ASN A N 1
ATOM 735 C CA . ASN A 1 95 ? -6.042 -5.967 9.543 1.00 97.19 95 ASN A CA 1
ATOM 736 C C . ASN A 1 95 ? -5.270 -5.858 10.868 1.00 97.19 95 ASN A C 1
ATOM 738 O O . ASN A 1 95 ? -4.349 -6.639 11.127 1.00 97.19 95 ASN A O 1
ATOM 742 N N . LEU A 1 96 ? -5.651 -4.877 11.690 1.00 97.25 96 LEU A N 1
ATOM 743 C CA . LEU A 1 96 ? -5.099 -4.634 13.025 1.00 97.25 96 LEU A CA 1
ATOM 744 C C . LEU A 1 96 ? -5.960 -5.220 14.153 1.00 97.25 96 LEU A C 1
ATOM 746 O O . LEU A 1 96 ? -5.497 -5.276 15.295 1.00 97.25 96 LEU A O 1
ATOM 750 N N . CYS A 1 97 ? -7.172 -5.680 13.839 1.00 96.00 97 CYS A N 1
ATOM 751 C CA . CYS A 1 97 ? -8.037 -6.444 14.730 1.00 96.00 97 CYS A CA 1
ATOM 752 C C . CYS A 1 97 ? -7.661 -7.934 14.679 1.00 96.00 97 CYS A C 1
ATOM 754 O O . CYS A 1 97 ? -7.522 -8.523 13.604 1.00 96.00 97 CYS A O 1
ATOM 756 N N . LEU A 1 98 ? -7.480 -8.544 15.847 1.00 95.50 98 LEU A N 1
ATOM 757 C CA . LEU A 1 98 ? -7.178 -9.962 16.002 1.00 95.50 98 LEU A CA 1
ATOM 758 C C . LEU A 1 98 ? -8.469 -10.793 16.147 1.00 95.50 98 LEU A C 1
ATOM 760 O O . LEU A 1 98 ? -9.492 -10.271 16.595 1.00 95.50 98 LEU A O 1
ATOM 764 N N . PRO A 1 99 ? -8.440 -12.101 15.815 1.00 93.12 99 PRO A N 1
ATOM 765 C CA . PRO A 1 99 ? -9.609 -12.980 15.935 1.00 93.12 99 PRO A CA 1
ATOM 766 C C . PRO A 1 99 ? -10.195 -13.090 17.351 1.00 93.12 99 PRO A C 1
ATOM 768 O O . PRO A 1 99 ? -11.352 -13.463 17.508 1.00 93.12 99 PRO A O 1
ATOM 771 N N . ASP A 1 100 ? -9.408 -12.766 18.376 1.00 94.12 100 ASP A N 1
ATOM 772 C CA . ASP A 1 100 ? -9.807 -12.754 19.786 1.00 94.12 100 ASP A CA 1
ATOM 773 C C . ASP A 1 100 ? -10.422 -11.412 20.236 1.00 94.12 100 ASP A C 1
ATOM 775 O O . ASP A 1 100 ? -10.554 -11.158 21.433 1.00 94.12 100 ASP A O 1
ATOM 779 N N . CYS A 1 101 ? -10.797 -10.547 19.285 1.00 89.31 101 CYS A N 1
ATOM 780 C CA . CYS A 1 101 ? -11.332 -9.203 19.518 1.00 89.31 101 CYS A CA 1
ATOM 781 C C . CYS A 1 101 ? -10.349 -8.247 20.217 1.00 89.31 101 CYS A C 1
ATOM 783 O O . CYS A 1 101 ? -10.768 -7.250 20.813 1.00 89.31 101 CYS A O 1
ATOM 785 N N . THR A 1 102 ? -9.045 -8.525 20.143 1.00 94.12 102 THR A N 1
ATOM 786 C CA . THR A 1 102 ? -7.998 -7.614 20.615 1.00 94.12 102 THR A CA 1
ATOM 787 C C . THR A 1 102 ? -7.303 -6.894 19.456 1.00 94.12 102 THR A C 1
ATOM 789 O O . THR A 1 102 ? -7.588 -7.120 18.281 1.00 94.12 102 THR A O 1
ATOM 792 N N . TRP A 1 103 ? -6.394 -5.976 19.783 1.00 95.81 103 TRP A N 1
ATOM 793 C CA . TRP A 1 103 ? -5.642 -5.187 18.805 1.00 95.81 103 TRP A CA 1
ATOM 794 C C . TRP A 1 103 ? -4.189 -5.630 18.762 1.00 95.81 103 TRP A C 1
ATOM 796 O O . TRP A 1 103 ? -3.570 -5.772 19.823 1.00 95.81 103 TRP A O 1
ATOM 806 N N . ILE A 1 104 ? -3.627 -5.751 17.558 1.00 96.75 104 ILE A N 1
ATOM 807 C CA . ILE A 1 104 ? -2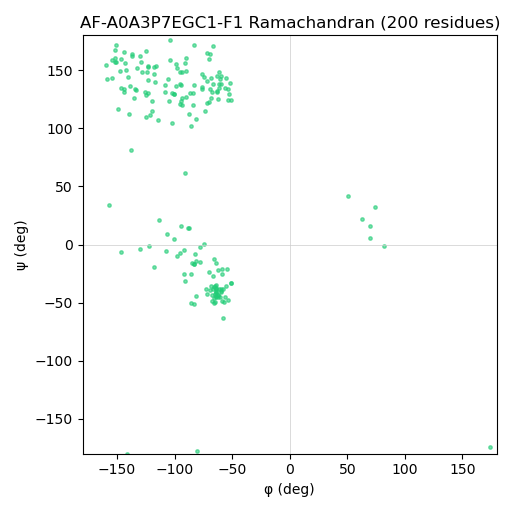.213 -6.088 17.352 1.00 96.75 104 ILE A CA 1
ATOM 808 C C . ILE A 1 104 ? -1.319 -5.159 18.198 1.00 96.75 104 ILE A C 1
ATOM 810 O O . ILE A 1 104 ? -1.415 -3.939 18.059 1.00 96.75 104 ILE A O 1
ATOM 814 N N . PRO A 1 105 ? -0.438 -5.695 19.068 1.00 96.56 105 PRO A N 1
ATOM 815 C CA . PRO A 1 105 ? 0.450 -4.866 19.881 1.00 96.56 105 PRO A CA 1
ATOM 816 C C . PRO A 1 105 ? 1.553 -4.221 19.035 1.00 96.56 105 PRO A C 1
ATOM 818 O O . PRO A 1 105 ? 1.860 -3.040 19.197 1.00 96.56 105 PRO A O 1
ATOM 821 N N . GLU A 1 106 ? 2.133 -4.989 18.116 1.00 97.62 106 GLU A N 1
ATOM 822 C CA . GLU A 1 106 ? 3.192 -4.548 17.222 1.00 97.62 106 GLU A CA 1
ATOM 823 C C . GLU A 1 106 ? 3.197 -5.385 15.940 1.00 97.62 106 GLU A C 1
ATOM 825 O O . GLU A 1 106 ? 2.971 -6.595 15.978 1.00 97.62 106 GLU A O 1
ATOM 830 N N . ARG A 1 107 ? 3.486 -4.749 14.802 1.00 96.94 107 ARG A N 1
ATOM 831 C CA . ARG A 1 107 ? 3.738 -5.427 13.529 1.00 96.94 107 ARG A CA 1
ATOM 832 C C . ARG A 1 107 ? 4.763 -4.654 12.716 1.00 96.94 107 ARG A C 1
ATOM 834 O O . ARG A 1 107 ? 4.672 -3.435 12.596 1.00 96.94 107 ARG A O 1
ATOM 841 N N . THR A 1 108 ? 5.728 -5.372 12.156 1.00 97.56 108 THR A N 1
ATOM 842 C CA . THR A 1 108 ? 6.793 -4.789 11.334 1.00 97.56 108 THR A CA 1
ATOM 843 C C . THR A 1 108 ? 6.700 -5.327 9.913 1.00 97.56 108 THR A C 1
ATOM 845 O O . THR A 1 108 ? 6.439 -6.513 9.719 1.00 97.56 108 THR A O 1
ATOM 848 N N . PHE A 1 109 ? 6.917 -4.451 8.936 1.00 97.88 109 PHE A N 1
ATOM 849 C CA . PHE A 1 109 ? 6.924 -4.758 7.513 1.00 97.88 109 PHE A CA 1
ATOM 850 C C . PHE A 1 109 ? 8.237 -4.293 6.896 1.00 97.88 109 PHE A C 1
ATOM 852 O O . PHE A 1 109 ? 8.651 -3.149 7.094 1.00 97.88 109 PHE A O 1
ATOM 859 N N . GLU A 1 110 ? 8.858 -5.179 6.128 1.00 97.31 110 GLU A N 1
ATOM 860 C CA . GLU A 1 110 ? 9.878 -4.817 5.151 1.00 97.31 110 GLU A CA 1
ATOM 861 C C . GLU A 1 110 ? 9.156 -4.392 3.872 1.00 97.31 110 GLU A C 1
ATOM 863 O O . GLU A 1 110 ? 8.364 -5.160 3.323 1.00 97.31 110 GLU A O 1
ATOM 868 N N . LEU A 1 111 ? 9.366 -3.153 3.437 1.00 97.44 111 LEU A N 1
ATOM 869 C CA . LEU A 1 111 ? 8.660 -2.585 2.300 1.00 97.44 111 LEU A CA 1
ATOM 870 C C . LEU A 1 111 ? 9.487 -2.747 1.027 1.00 97.44 111 LEU A C 1
ATOM 872 O O . LEU A 1 111 ? 10.613 -2.250 0.924 1.00 97.44 111 LEU A O 1
ATOM 876 N N . LEU A 1 112 ? 8.891 -3.433 0.060 1.00 97.38 112 LEU A N 1
ATOM 877 C CA . LEU A 1 112 ? 9.419 -3.602 -1.285 1.00 97.38 112 LEU A CA 1
ATOM 878 C C . LEU A 1 112 ? 8.771 -2.588 -2.235 1.00 97.38 112 LEU A C 1
ATOM 880 O O . LEU A 1 112 ? 7.638 -2.162 -1.989 1.00 97.38 112 LEU A O 1
ATOM 884 N N . PRO A 1 113 ? 9.482 -2.198 -3.303 1.00 97.81 113 PRO A N 1
ATOM 885 C CA . PRO A 1 113 ? 8.950 -1.270 -4.281 1.00 97.81 113 PRO A CA 1
ATOM 886 C C . PRO A 1 113 ? 7.808 -1.892 -5.087 1.00 97.81 113 PRO A C 1
ATOM 888 O O . PRO A 1 113 ? 7.844 -3.070 -5.460 1.00 97.81 113 PRO A O 1
ATOM 891 N N . PHE A 1 114 ? 6.822 -1.070 -5.407 1.00 98.31 114 PHE A N 1
ATOM 892 C CA . PHE A 1 114 ? 5.787 -1.368 -6.379 1.00 98.31 114 PHE A CA 1
ATOM 893 C C . PHE A 1 114 ? 5.649 -0.231 -7.386 1.00 98.31 114 PHE A C 1
ATOM 895 O O . PHE A 1 114 ? 6.016 0.909 -7.107 1.00 98.31 114 PHE A O 1
ATOM 902 N N . ASP A 1 115 ? 5.118 -0.585 -8.543 1.00 98.50 115 ASP A N 1
ATOM 903 C CA . ASP A 1 115 ? 4.832 0.293 -9.665 1.00 98.50 115 ASP A CA 1
ATOM 904 C C . ASP A 1 115 ? 3.332 0.622 -9.656 1.00 98.50 115 ASP A C 1
ATOM 906 O O . ASP A 1 115 ? 2.504 -0.285 -9.480 1.00 98.50 115 ASP A O 1
ATOM 910 N N . ALA A 1 116 ? 2.978 1.908 -9.740 1.00 98.56 116 ALA A N 1
ATOM 911 C CA . ALA A 1 116 ? 1.583 2.344 -9.720 1.00 98.56 116 ALA A CA 1
ATOM 912 C C . ALA A 1 116 ? 0.870 2.129 -11.068 1.00 98.56 116 ALA A C 1
ATOM 914 O O . ALA A 1 116 ? -0.365 2.146 -11.103 1.00 98.56 116 ALA A O 1
ATOM 915 N N . GLY A 1 117 ? 1.620 1.883 -12.147 1.00 98.25 117 GLY A N 1
ATOM 916 C CA . GLY A 1 117 ? 1.112 1.619 -13.486 1.00 98.25 117 GLY A CA 1
ATOM 917 C C . GLY A 1 117 ? 0.575 2.866 -14.187 1.00 98.25 117 GLY A C 1
ATOM 918 O O . GLY A 1 117 ? -0.393 2.778 -14.950 1.00 98.25 117 GLY A O 1
ATOM 919 N N . THR A 1 118 ? 1.149 4.033 -13.905 1.00 98.50 118 THR A N 1
ATOM 920 C CA . THR A 1 118 ? 0.729 5.337 -14.431 1.00 98.50 118 THR A CA 1
ATOM 921 C C . THR A 1 118 ? 1.803 6.035 -15.273 1.00 98.50 118 THR A C 1
ATOM 923 O O . THR A 1 118 ? 1.428 6.825 -16.145 1.00 98.50 118 THR A O 1
ATOM 926 N N . ASP A 1 119 ? 3.081 5.658 -15.141 1.00 98.50 119 ASP A N 1
ATOM 927 C CA . ASP A 1 119 ? 4.200 6.112 -15.979 1.00 98.50 119 ASP A CA 1
ATOM 928 C C . ASP A 1 119 ? 5.108 4.939 -16.413 1.00 98.50 119 ASP A C 1
ATOM 930 O O . ASP A 1 119 ? 5.506 4.091 -15.629 1.00 98.50 119 ASP A O 1
ATOM 934 N N . ASN A 1 120 ? 5.470 4.884 -17.695 1.00 97.75 120 ASN A N 1
ATOM 935 C CA . ASN A 1 120 ? 6.269 3.815 -18.304 1.00 97.75 120 ASN A CA 1
ATOM 936 C C . ASN A 1 120 ? 7.794 4.057 -18.231 1.00 97.75 120 ASN A C 1
ATOM 938 O O . ASN A 1 120 ? 8.565 3.455 -18.992 1.00 97.75 120 ASN A O 1
ATOM 942 N N . GLY A 1 121 ? 8.261 4.994 -17.407 1.00 97.56 121 GLY A N 1
ATOM 943 C CA . GLY A 1 121 ? 9.677 5.278 -17.219 1.00 97.56 121 GLY A CA 1
ATOM 944 C C . GLY A 1 121 ? 10.433 4.064 -16.649 1.00 97.56 121 GLY A C 1
ATOM 945 O O . GLY A 1 121 ? 10.093 3.556 -15.590 1.00 97.56 121 GLY A O 1
ATOM 946 N N . PRO A 1 122 ? 11.511 3.574 -17.283 1.00 96.38 122 PRO A N 1
ATOM 947 C CA . PRO A 1 122 ? 12.205 2.377 -16.791 1.00 96.38 122 PRO A CA 1
ATOM 948 C C . PRO A 1 122 ? 13.219 2.654 -15.666 1.00 96.38 122 PRO A C 1
ATOM 950 O O . PRO A 1 122 ? 13.685 1.734 -15.001 1.00 96.38 122 PRO A O 1
ATOM 953 N N . THR A 1 123 ? 13.629 3.909 -15.478 1.00 96.31 123 THR A N 1
ATOM 954 C CA . THR A 1 123 ? 14.685 4.338 -14.542 1.00 96.31 123 THR A CA 1
ATOM 955 C C . THR A 1 123 ? 14.240 5.504 -13.659 1.00 96.31 123 THR A C 1
ATOM 957 O O . THR A 1 123 ? 13.332 6.245 -14.032 1.00 96.31 123 THR A O 1
ATOM 960 N N . TYR A 1 124 ? 14.953 5.743 -12.551 1.00 95.50 124 TYR A N 1
ATOM 961 C C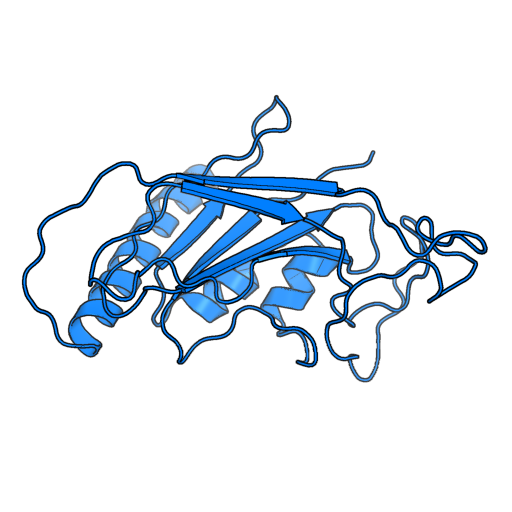A . TYR A 1 124 ? 14.697 6.856 -11.622 1.00 95.50 124 TYR A CA 1
ATOM 962 C C . TYR A 1 124 ? 14.590 8.244 -12.275 1.00 95.50 124 TYR A C 1
ATOM 964 O O . TYR A 1 124 ? 13.870 9.099 -11.781 1.00 95.50 124 TYR A O 1
ATOM 972 N N . MET A 1 125 ? 15.343 8.488 -13.351 1.00 94.62 125 MET A N 1
ATOM 973 C CA . MET A 1 125 ? 15.449 9.801 -14.007 1.00 94.62 125 MET A CA 1
ATOM 974 C C . MET A 1 125 ? 14.846 9.789 -15.416 1.00 94.62 125 MET A C 1
ATOM 976 O O . MET A 1 125 ? 15.237 10.590 -16.266 1.00 94.62 125 MET A O 1
ATOM 980 N N . SER A 1 126 ? 13.958 8.836 -15.700 1.00 96.00 126 SER A N 1
ATOM 981 C CA . SER A 1 126 ? 13.308 8.766 -17.009 1.00 96.00 126 SER A CA 1
ATOM 982 C C . SER A 1 126 ? 12.456 10.015 -17.231 1.00 96.00 126 SER A C 1
ATOM 984 O O . SER A 1 126 ? 11.865 10.518 -16.275 1.00 96.00 126 SER A O 1
ATOM 986 N N . PRO A 1 127 ? 12.369 10.528 -18.468 1.00 96.31 127 PRO A N 1
ATOM 987 C CA . PRO A 1 127 ? 11.354 11.519 -18.778 1.00 96.31 127 PRO A CA 1
ATOM 988 C C . PRO A 1 127 ? 9.966 10.905 -18.571 1.00 96.31 127 PRO A C 1
ATOM 990 O O . PRO A 1 127 ? 9.784 9.711 -18.806 1.00 96.31 127 PRO A O 1
ATOM 993 N N . ASN A 1 128 ? 9.013 11.747 -18.178 1.00 96.19 128 ASN A N 1
ATOM 994 C CA . ASN A 1 128 ? 7.615 11.367 -18.014 1.00 96.19 128 ASN A CA 1
ATOM 995 C C . ASN A 1 128 ? 7.081 10.720 -19.304 1.00 96.19 128 ASN A C 1
ATOM 997 O O . ASN A 1 128 ? 7.155 11.323 -20.380 1.00 96.19 128 ASN A O 1
ATOM 1001 N N . ASN A 1 129 ? 6.551 9.509 -19.193 1.00 97.31 129 ASN A N 1
ATOM 1002 C CA . ASN A 1 129 ? 6.018 8.705 -20.281 1.00 97.31 129 ASN A CA 1
ATOM 1003 C C . ASN A 1 129 ? 4.701 8.042 -19.835 1.00 97.31 129 ASN A C 1
ATOM 1005 O O . ASN A 1 129 ? 4.714 6.870 -19.461 1.00 97.31 129 ASN A O 1
ATOM 1009 N N . PRO A 1 130 ? 3.564 8.759 -19.880 1.00 97.69 130 PRO A N 1
ATOM 1010 C CA . PRO A 1 130 ? 2.300 8.280 -19.325 1.00 97.69 130 PRO A CA 1
ATOM 1011 C C . PRO A 1 130 ? 1.893 6.884 -19.816 1.00 97.69 130 PRO A C 1
ATOM 1013 O O . PRO A 1 130 ? 2.008 6.562 -21.003 1.00 97.69 130 PRO A O 1
ATOM 1016 N N . ALA A 1 131 ? 1.379 6.057 -18.908 1.00 97.62 131 ALA A N 1
ATOM 1017 C CA . ALA A 1 131 ? 0.771 4.775 -19.241 1.00 97.62 131 ALA A CA 1
ATOM 1018 C C . ALA A 1 131 ? -0.683 4.962 -19.700 1.00 97.62 131 ALA A C 1
ATOM 1020 O O . ALA A 1 131 ? -1.576 5.258 -18.902 1.00 97.62 131 ALA A O 1
ATOM 1021 N N . GLU A 1 132 ? -0.922 4.775 -21.002 1.00 96.31 132 GLU A N 1
ATOM 1022 C CA . GLU A 1 132 ? -2.246 4.877 -21.622 1.00 96.31 132 GLU A CA 1
ATOM 1023 C C . GLU A 1 132 ? -2.608 3.587 -22.392 1.00 96.31 132 GLU A C 1
ATOM 1025 O O . GLU A 1 132 ? -2.031 3.321 -23.451 1.00 96.31 132 GLU A O 1
ATOM 1030 N N . PRO A 1 133 ? -3.571 2.776 -21.897 1.00 96.81 133 PRO A N 1
ATOM 1031 C CA . PRO A 1 133 ? -4.260 2.905 -20.606 1.00 96.81 133 PRO A CA 1
ATOM 1032 C C . PRO A 1 133 ? -3.331 2.618 -19.413 1.00 96.81 133 PRO A C 1
ATOM 1034 O O . PRO A 1 133 ? -2.284 1.991 -19.572 1.00 96.81 133 PRO A O 1
ATOM 1037 N N . ARG A 1 134 ? -3.757 3.026 -18.207 1.00 98.12 134 ARG A N 1
ATOM 1038 C CA . ARG A 1 134 ? -3.071 2.665 -16.955 1.00 98.12 134 ARG A CA 1
ATOM 1039 C C . ARG A 1 134 ? -2.940 1.146 -16.834 1.00 98.12 134 ARG A C 1
ATOM 1041 O O . ARG A 1 134 ? -3.859 0.402 -17.191 1.00 98.12 134 ARG A O 1
ATOM 1048 N N . ILE A 1 135 ? -1.823 0.704 -16.278 1.00 98.00 135 ILE A N 1
ATOM 1049 C CA . ILE A 1 135 ? -1.514 -0.700 -16.013 1.00 98.00 135 ILE A CA 1
ATOM 1050 C C . ILE A 1 135 ? -1.908 -1.018 -14.556 1.00 98.00 135 ILE A C 1
ATOM 1052 O O . ILE A 1 135 ? -1.878 -0.131 -13.703 1.00 98.00 135 ILE A O 1
ATOM 1056 N N . PRO A 1 136 ? -2.335 -2.252 -14.228 1.00 98.62 136 PRO A N 1
ATOM 1057 C CA . PRO A 1 136 ? -2.600 -2.623 -12.842 1.00 98.62 136 PRO A CA 1
ATOM 1058 C C . PRO A 1 136 ? -1.356 -2.519 -11.957 1.00 98.62 136 PRO A C 1
ATOM 1060 O O . PRO A 1 136 ? -0.294 -3.001 -12.341 1.00 98.62 136 PRO A O 1
ATOM 1063 N N . ILE A 1 137 ? -1.520 -1.995 -10.740 1.00 98.88 137 ILE A N 1
ATOM 1064 C CA . ILE A 1 137 ? -0.457 -1.879 -9.734 1.00 98.88 137 ILE A CA 1
ATOM 1065 C C . ILE A 1 137 ? 0.204 -3.245 -9.530 1.00 98.88 137 ILE A C 1
ATOM 1067 O O . ILE A 1 137 ? -0.487 -4.242 -9.271 1.00 98.88 137 ILE A O 1
ATOM 1071 N N . HIS A 1 138 ? 1.533 -3.304 -9.585 1.00 98.38 138 HIS A N 1
ATOM 1072 C CA . HIS A 1 138 ? 2.273 -4.557 -9.444 1.00 98.38 138 HIS A CA 1
ATOM 1073 C C . HIS A 1 138 ? 3.592 -4.383 -8.680 1.00 98.38 138 HIS A C 1
ATOM 1075 O O . HIS A 1 138 ? 4.163 -3.294 -8.645 1.00 98.38 138 HIS A O 1
ATOM 1081 N N . PRO A 1 139 ? 4.120 -5.451 -8.055 1.00 97.88 139 PRO A N 1
ATOM 1082 C CA . PRO A 1 139 ? 5.451 -5.407 -7.465 1.00 97.88 139 PRO A CA 1
ATOM 1083 C C . PRO A 1 139 ? 6.502 -5.122 -8.539 1.00 97.88 139 PRO A C 1
ATOM 1085 O O . PRO A 1 139 ? 6.424 -5.659 -9.650 1.00 97.88 139 PRO A O 1
ATOM 1088 N N . ILE A 1 140 ? 7.520 -4.337 -8.197 1.00 97.88 140 ILE A N 1
ATOM 1089 C CA . ILE A 1 140 ? 8.724 -4.272 -9.022 1.00 97.88 140 ILE A CA 1
ATOM 1090 C C . ILE A 1 140 ? 9.532 -5.545 -8.766 1.00 97.88 140 ILE A C 1
ATOM 1092 O O . ILE A 1 140 ? 9.712 -5.963 -7.622 1.00 97.88 140 ILE A O 1
ATOM 1096 N N . THR A 1 141 ? 10.013 -6.177 -9.837 1.00 97.06 141 THR A N 1
ATOM 1097 C CA . THR A 1 141 ? 10.860 -7.376 -9.762 1.00 97.06 141 THR A CA 1
ATOM 1098 C C . THR A 1 141 ? 12.162 -7.160 -10.520 1.00 97.06 141 THR A C 1
ATOM 1100 O O . THR A 1 141 ? 12.297 -6.227 -11.314 1.00 97.06 141 THR A O 1
ATOM 1103 N N . THR A 1 142 ? 13.130 -8.048 -10.310 1.00 97.62 142 THR A N 1
ATOM 1104 C CA . THR A 1 142 ? 14.468 -7.931 -10.899 1.00 97.62 142 THR A CA 1
ATOM 1105 C C . THR A 1 142 ? 14.531 -8.260 -12.393 1.00 97.62 142 THR A C 1
ATOM 1107 O O . THR A 1 142 ? 15.612 -8.201 -12.978 1.00 97.62 142 THR A O 1
ATOM 1110 N N . LYS A 1 143 ? 13.404 -8.616 -13.029 1.00 96.00 143 LYS A N 1
ATOM 1111 C CA . LYS A 1 143 ? 13.355 -9.092 -14.425 1.00 96.00 143 LYS A CA 1
ATOM 1112 C C . LYS A 1 143 ? 12.452 -8.276 -15.352 1.00 96.00 143 LYS A C 1
ATOM 1114 O O . LYS A 1 143 ? 12.369 -8.621 -16.526 1.00 96.00 143 LYS A O 1
ATOM 1119 N N . LEU A 1 144 ? 11.775 -7.234 -14.859 1.00 93.25 144 LEU A N 1
ATOM 1120 C CA . LEU A 1 144 ? 10.787 -6.489 -15.656 1.00 93.25 144 LEU A CA 1
ATOM 1121 C C . LEU A 1 144 ? 11.417 -5.746 -16.841 1.00 93.25 144 LEU A C 1
ATOM 1123 O O . LEU A 1 144 ? 10.964 -5.889 -17.971 1.00 93.25 144 LEU A O 1
ATOM 1127 N N . ASP A 1 145 ? 12.478 -4.978 -16.591 1.00 94.56 145 ASP A N 1
ATOM 1128 C CA . ASP A 1 145 ? 13.165 -4.187 -17.613 1.00 94.56 145 ASP A CA 1
ATOM 1129 C C . ASP A 1 145 ? 14.669 -4.181 -17.335 1.00 94.56 145 ASP A C 1
ATOM 1131 O O . ASP A 1 145 ? 15.089 -3.885 -16.220 1.00 94.56 145 ASP A O 1
ATOM 1135 N N . LYS A 1 146 ? 15.493 -4.468 -18.350 1.00 96.62 146 LYS A N 1
ATOM 1136 C CA . LYS A 1 146 ? 16.964 -4.487 -18.236 1.00 96.62 146 LYS A CA 1
ATOM 1137 C C . LYS A 1 146 ? 17.577 -3.135 -17.866 1.00 96.62 146 LYS A C 1
ATOM 1139 O O . LYS A 1 146 ? 18.708 -3.085 -17.396 1.00 96.62 146 LYS A O 1
ATOM 1144 N N . ARG A 1 147 ? 16.857 -2.043 -18.116 1.00 96.69 147 ARG A N 1
ATOM 1145 C CA . ARG A 1 147 ? 17.257 -0.673 -17.778 1.00 96.69 147 ARG A CA 1
ATOM 1146 C C . ARG A 1 147 ? 16.930 -0.333 -16.325 1.00 96.69 147 ARG A C 1
ATOM 1148 O O . ARG A 1 147 ? 17.467 0.644 -15.812 1.00 96.69 147 ARG A O 1
ATOM 1155 N N . SER A 1 148 ? 16.061 -1.114 -15.677 1.00 96.62 148 SER A N 1
ATOM 1156 C CA . SER A 1 148 ? 15.636 -0.864 -14.305 1.00 96.62 148 SER A CA 1
ATOM 1157 C C . SER A 1 148 ? 16.825 -0.880 -13.345 1.00 96.62 148 SER A C 1
ATOM 1159 O O . SER A 1 148 ? 17.657 -1.786 -13.418 1.00 96.62 148 SER A O 1
ATOM 1161 N N . PRO A 1 149 ? 16.892 0.053 -12.379 1.00 96.06 149 PRO A N 1
ATOM 1162 C CA . PRO A 1 149 ? 17.887 0.003 -11.311 1.00 96.06 149 PRO A CA 1
ATOM 1163 C C . PRO A 1 149 ? 17.724 -1.227 -10.405 1.00 96.06 149 PRO A C 1
ATOM 1165 O O . PRO A 1 149 ? 18.640 -1.558 -9.656 1.00 96.06 149 PRO A O 1
ATOM 1168 N N . PHE A 1 150 ? 16.571 -1.899 -10.463 1.00 96.81 150 PHE A N 1
ATOM 1169 C CA . PHE A 1 150 ? 16.300 -3.138 -9.740 1.00 96.81 150 PHE A CA 1
ATOM 1170 C C . PHE A 1 150 ? 16.628 -4.390 -10.559 1.00 96.81 150 PHE A C 1
ATOM 1172 O O . PHE A 1 150 ? 16.522 -5.496 -10.030 1.00 96.81 150 PHE A O 1
ATOM 1179 N N . TYR A 1 151 ? 17.017 -4.244 -11.832 1.00 97.62 151 TYR A N 1
ATOM 1180 C CA . TYR A 1 151 ? 17.312 -5.385 -12.687 1.00 97.62 151 TYR A CA 1
ATOM 1181 C C . TYR A 1 151 ? 18.499 -6.184 -12.154 1.00 97.62 151 TYR A C 1
ATOM 1183 O O . TYR A 1 151 ? 19.564 -5.645 -11.850 1.00 97.62 151 TYR A O 1
ATOM 1191 N N . ASN A 1 152 ? 18.331 -7.498 -12.090 1.00 97.12 152 ASN A N 1
ATOM 1192 C CA . ASN A 1 152 ? 19.403 -8.415 -11.754 1.00 97.12 152 ASN A CA 1
ATOM 1193 C C . ASN A 1 152 ? 19.162 -9.740 -12.471 1.00 97.12 152 ASN A C 1
ATOM 1195 O O . ASN A 1 152 ? 18.186 -10.427 -12.196 1.00 97.12 152 ASN A O 1
ATOM 1199 N N . GLU A 1 153 ? 20.060 -10.132 -13.374 1.00 95.31 153 GLU A N 1
ATOM 1200 C CA . GLU A 1 153 ? 19.933 -11.379 -14.139 1.00 95.31 153 GLU A CA 1
ATOM 1201 C C . GLU A 1 153 ? 20.132 -12.639 -13.279 1.00 95.31 153 GLU A C 1
ATOM 1203 O O . GLU A 1 153 ? 19.555 -13.680 -13.583 1.00 95.31 153 GLU A O 1
ATOM 1208 N N . ASN A 1 154 ? 20.834 -12.528 -12.151 1.00 97.00 154 ASN A N 1
ATOM 1209 C CA . ASN A 1 154 ? 21.252 -13.666 -11.327 1.00 97.00 154 ASN A CA 1
ATOM 1210 C C . ASN A 1 154 ? 20.480 -13.801 -10.004 1.00 97.00 154 ASN A C 1
ATOM 1212 O O . ASN A 1 154 ? 20.699 -14.758 -9.268 1.00 97.00 154 ASN A O 1
ATOM 1216 N N . SER A 1 155 ? 19.612 -12.844 -9.670 1.00 96.31 155 SER A N 1
ATOM 1217 C CA . SER A 1 155 ? 18.861 -12.827 -8.412 1.00 96.31 155 SER A CA 1
ATOM 1218 C C . SER A 1 155 ? 17.434 -12.351 -8.635 1.00 96.31 155 SER A C 1
ATOM 1220 O O . SER A 1 155 ? 17.211 -11.434 -9.423 1.00 96.31 155 SER A O 1
ATOM 1222 N N . ASP A 1 156 ? 16.496 -12.926 -7.889 1.00 96.06 156 ASP A N 1
ATOM 1223 C CA . ASP A 1 156 ? 15.101 -12.470 -7.800 1.00 96.06 156 ASP A CA 1
ATOM 1224 C C . ASP A 1 156 ? 14.842 -11.640 -6.530 1.00 96.06 156 ASP A C 1
ATOM 1226 O O . ASP A 1 156 ? 13.715 -11.244 -6.240 1.00 96.06 156 ASP A O 1
ATOM 1230 N N . ILE A 1 157 ? 15.895 -11.372 -5.751 1.00 95.75 157 ILE A N 1
ATOM 1231 C CA . ILE A 1 157 ? 15.811 -10.672 -4.470 1.00 95.75 157 ILE A CA 1
ATOM 1232 C C . ILE A 1 157 ? 16.081 -9.182 -4.670 1.00 95.75 157 ILE A C 1
ATOM 1234 O O . ILE A 1 157 ? 17.164 -8.790 -5.111 1.00 95.75 157 ILE A O 1
ATOM 1238 N N . ILE A 1 158 ? 15.121 -8.360 -4.247 1.00 96.56 158 ILE A N 1
ATOM 1239 C CA . ILE A 1 158 ? 15.284 -6.920 -4.029 1.00 96.56 158 ILE A CA 1
ATOM 1240 C C . ILE A 1 158 ? 15.419 -6.686 -2.522 1.00 96.56 158 ILE A C 1
ATOM 1242 O O . ILE A 1 158 ? 14.622 -7.197 -1.733 1.00 96.56 158 ILE A O 1
ATOM 1246 N N . ALA A 1 159 ? 16.435 -5.925 -2.111 1.00 95.94 159 ALA A N 1
ATOM 1247 C CA . ALA A 1 159 ? 16.575 -5.521 -0.716 1.00 95.94 159 ALA A CA 1
ATOM 1248 C C . ALA A 1 159 ? 15.425 -4.568 -0.325 1.00 95.94 159 ALA A C 1
ATOM 1250 O O . ALA A 1 159 ? 15.100 -3.675 -1.112 1.00 95.94 159 ALA A O 1
ATOM 1251 N N . PRO A 1 160 ? 14.825 -4.709 0.872 1.00 96.44 160 PRO A N 1
ATOM 1252 C CA . PRO A 1 160 ? 13.799 -3.783 1.343 1.00 96.44 160 PRO A CA 1
ATOM 1253 C C . PRO A 1 160 ? 14.272 -2.329 1.294 1.00 96.44 160 PRO A C 1
ATOM 1255 O O . PRO A 1 160 ? 15.375 -2.013 1.742 1.00 96.44 160 PRO A O 1
ATOM 1258 N N . LEU A 1 161 ? 13.428 -1.439 0.768 1.00 94.62 161 LEU A N 1
ATOM 1259 C CA . LEU A 1 161 ? 13.750 -0.012 0.647 1.00 94.62 161 LEU A CA 1
ATOM 1260 C C . LEU A 1 161 ? 13.422 0.769 1.918 1.00 94.62 161 LEU A C 1
ATOM 1262 O O . LEU A 1 161 ? 14.005 1.820 2.177 1.00 94.62 161 LEU A O 1
ATOM 1266 N N . ALA A 1 162 ? 12.478 0.266 2.709 1.00 93.81 162 ALA A N 1
ATOM 1267 C CA . ALA A 1 162 ? 12.066 0.872 3.962 1.00 93.81 162 ALA A CA 1
ATOM 1268 C C . ALA A 1 162 ? 11.541 -0.187 4.932 1.00 93.81 162 ALA A C 1
ATOM 1270 O O . ALA A 1 162 ? 11.116 -1.269 4.535 1.00 93.81 162 ALA A O 1
ATOM 1271 N N . ARG A 1 163 ? 11.515 0.164 6.219 1.00 94.75 163 ARG A N 1
ATOM 1272 C CA . ARG A 1 163 ? 10.889 -0.638 7.269 1.00 94.75 163 ARG A CA 1
ATOM 1273 C C . ARG A 1 163 ? 9.778 0.165 7.928 1.00 94.75 163 ARG A C 1
ATOM 1275 O O . ARG A 1 163 ? 10.030 1.233 8.484 1.00 94.75 163 ARG A O 1
ATOM 1282 N N . LEU A 1 164 ? 8.566 -0.378 7.919 1.00 94.88 164 LEU A N 1
ATOM 1283 C CA . LEU A 1 164 ? 7.418 0.174 8.632 1.00 94.88 164 LEU A CA 1
ATOM 1284 C C . LEU A 1 164 ? 7.201 -0.602 9.926 1.00 94.88 164 LEU A C 1
ATOM 1286 O O . LEU A 1 164 ? 7.090 -1.824 9.911 1.00 94.88 164 LEU A O 1
ATOM 1290 N N . LYS A 1 165 ? 7.084 0.115 11.042 1.00 96.00 165 LYS A N 1
ATOM 1291 C CA . LYS A 1 165 ? 6.746 -0.459 12.343 1.00 96.00 165 LYS A CA 1
ATOM 1292 C C . LYS A 1 165 ? 5.452 0.162 12.855 1.00 96.00 165 LYS A C 1
ATOM 1294 O O . LYS A 1 165 ? 5.418 1.353 13.153 1.00 96.00 165 LYS A O 1
ATOM 1299 N N . LEU A 1 166 ? 4.413 -0.656 12.974 1.00 95.94 166 LEU A N 1
ATOM 1300 C CA . LEU A 1 166 ? 3.154 -0.311 13.622 1.00 95.94 166 LEU A CA 1
ATOM 1301 C C . LEU A 1 166 ? 3.229 -0.765 15.079 1.00 95.94 166 LEU A C 1
ATOM 1303 O O . LEU A 1 166 ? 3.511 -1.933 15.340 1.00 95.94 166 LEU A O 1
ATOM 1307 N N . SER A 1 167 ? 2.978 0.139 16.022 1.00 96.44 167 SER A N 1
ATOM 1308 C CA . SER A 1 167 ? 2.980 -0.168 17.455 1.00 96.44 167 SER A CA 1
ATOM 1309 C C . SER A 1 167 ? 1.772 0.474 18.121 1.00 96.44 167 SER A C 1
ATOM 1311 O O . SER A 1 167 ? 1.581 1.688 18.028 1.00 96.44 167 SER A O 1
ATOM 1313 N N . ARG A 1 168 ? 0.979 -0.332 18.825 1.00 96.31 168 ARG A N 1
ATOM 1314 C CA . ARG A 1 168 ? -0.177 0.137 19.589 1.00 96.31 168 ARG A CA 1
ATOM 1315 C C . ARG A 1 168 ? 0.294 0.970 20.776 1.00 96.31 168 ARG A C 1
ATOM 1317 O O . ARG A 1 168 ? 1.099 0.504 21.581 1.00 96.31 168 ARG A O 1
ATOM 1324 N N . LYS A 1 169 ? -0.219 2.193 20.890 1.00 95.75 169 LYS A N 1
ATOM 1325 C CA . LYS A 1 169 ? 0.085 3.092 22.013 1.00 95.75 169 LYS A CA 1
ATOM 1326 C C . LYS A 1 169 ? -0.830 2.851 23.202 1.00 95.75 169 LYS A C 1
ATOM 1328 O O . LYS A 1 169 ? -0.347 2.644 24.308 1.00 95.75 169 LYS A O 1
ATOM 1333 N N . GLU A 1 170 ? -2.129 2.814 22.956 1.00 95.94 170 GLU A N 1
ATOM 1334 C CA . GLU A 1 170 ? -3.147 2.631 23.983 1.00 95.94 170 GLU A CA 1
ATOM 1335 C C . GLU A 1 170 ? -4.389 1.948 23.403 1.00 95.94 170 GLU A C 1
ATOM 1337 O O . GLU A 1 170 ? -4.524 1.806 22.186 1.00 95.94 170 GLU A O 1
ATOM 1342 N N . VAL A 1 171 ? -5.278 1.494 24.285 1.00 95.06 171 VAL A N 1
ATOM 1343 C CA . VAL A 1 171 ? -6.609 0.996 23.925 1.00 95.06 171 VAL A CA 1
ATOM 1344 C C . VAL A 1 171 ? -7.624 1.849 24.667 1.00 95.06 171 VAL A C 1
ATOM 1346 O O . VAL A 1 171 ? -7.720 1.781 25.892 1.00 95.06 171 VAL A O 1
ATOM 1349 N N . ILE A 1 172 ? -8.375 2.648 23.914 1.00 92.69 172 ILE A N 1
ATOM 1350 C CA . ILE A 1 172 ? -9.400 3.540 24.452 1.00 92.69 172 ILE A CA 1
ATOM 1351 C C . ILE A 1 172 ? -10.722 2.772 24.496 1.00 92.69 172 ILE A C 1
ATOM 1353 O O . ILE A 1 172 ? -11.149 2.192 23.496 1.00 92.69 172 ILE A O 1
ATOM 1357 N N . LYS A 1 173 ? -11.377 2.749 25.661 1.00 89.81 173 LYS A N 1
ATOM 1358 C CA . LYS A 1 173 ? -12.727 2.184 25.778 1.00 89.81 173 LYS A CA 1
ATOM 1359 C C . LYS A 1 173 ? -13.703 3.070 25.006 1.00 89.81 173 LYS A C 1
ATOM 1361 O O . LYS A 1 173 ? -13.706 4.282 25.186 1.00 89.81 173 LYS A O 1
ATOM 1366 N N . SER A 1 174 ? -14.533 2.456 24.174 1.00 86.81 174 SER A N 1
ATOM 1367 C CA . SER A 1 174 ? -15.559 3.143 23.393 1.00 86.81 174 SER A CA 1
ATOM 1368 C C . SER A 1 174 ? -16.883 2.403 23.516 1.00 86.81 174 SER A C 1
ATOM 1370 O O . SER A 1 174 ? -16.901 1.188 23.731 1.00 86.81 174 SER A O 1
ATOM 1372 N N . GLU A 1 175 ? -17.983 3.134 23.390 1.00 89.19 175 GLU A N 1
ATOM 1373 C CA . GLU A 1 175 ? -19.315 2.545 23.306 1.00 89.19 175 GLU A CA 1
ATOM 1374 C C . GLU A 1 175 ? -19.504 1.811 21.971 1.00 89.19 175 GLU A C 1
ATOM 1376 O O . GLU A 1 175 ? -18.783 2.038 20.995 1.00 89.19 175 GLU A O 1
ATOM 1381 N N . CYS A 1 176 ? -20.479 0.903 21.926 1.00 86.62 176 CYS A N 1
ATOM 1382 C CA . CYS A 1 176 ? -20.849 0.249 20.676 1.00 86.62 176 CYS A CA 1
ATOM 1383 C C . CYS A 1 176 ? -21.536 1.261 19.758 1.00 86.62 176 CYS A C 1
ATOM 1385 O O . CYS A 1 176 ? -22.562 1.825 20.128 1.00 86.62 176 CYS A O 1
ATOM 1387 N N . LYS A 1 177 ? -20.981 1.449 18.560 1.00 91.50 177 LYS A N 1
ATOM 1388 C CA . LYS A 1 177 ? -21.503 2.3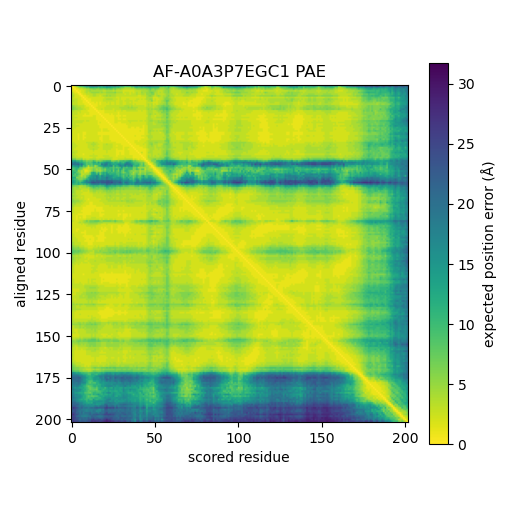71 17.549 1.00 91.50 177 LYS A CA 1
ATOM 1389 C C . LYS A 1 177 ? -21.951 1.616 16.303 1.00 91.50 177 LYS A C 1
ATOM 1391 O O . LYS A 1 177 ? -21.454 0.523 16.013 1.00 91.50 177 LYS A O 1
ATOM 1396 N N . THR A 1 178 ? -22.895 2.194 15.572 1.00 92.88 178 THR A N 1
ATOM 1397 C CA . THR A 1 178 ? -23.260 1.748 14.225 1.00 92.88 178 THR A CA 1
ATOM 1398 C C . THR A 1 178 ? -22.160 2.115 13.223 1.00 92.88 178 THR A C 1
ATOM 1400 O O . THR A 1 178 ? -21.287 2.934 13.515 1.00 92.88 178 THR A O 1
ATOM 1403 N N . ALA A 1 179 ? -22.186 1.510 12.031 1.00 89.50 179 ALA A N 1
ATOM 1404 C CA . ALA A 1 179 ? -21.258 1.861 10.952 1.00 89.50 179 ALA A CA 1
ATOM 1405 C C . ALA A 1 179 ? -21.334 3.360 10.606 1.00 89.50 179 ALA A C 1
ATOM 1407 O O . ALA A 1 179 ? -20.302 4.026 10.564 1.00 89.50 179 ALA A O 1
ATOM 1408 N N . ASP A 1 180 ? -22.551 3.898 10.481 1.00 90.81 180 ASP A N 1
ATOM 1409 C CA . ASP A 1 180 ? -22.788 5.315 10.185 1.00 90.81 180 ASP A CA 1
ATOM 1410 C C . ASP A 1 180 ? -22.186 6.232 11.259 1.00 90.81 180 ASP A C 1
ATOM 1412 O O . ASP A 1 180 ? -21.565 7.245 10.950 1.00 90.81 180 ASP A O 1
ATOM 1416 N N . GLN A 1 181 ? -22.305 5.854 12.537 1.00 92.19 181 GLN A N 1
ATOM 1417 C CA . GLN A 1 181 ? -21.701 6.609 13.637 1.00 92.19 181 GLN A CA 1
ATOM 1418 C C . GLN A 1 181 ? -20.169 6.620 13.551 1.00 92.19 181 GLN A C 1
ATOM 1420 O O . GLN A 1 181 ? -19.562 7.669 13.756 1.00 92.19 181 GLN A O 1
ATOM 1425 N N . TYR A 1 182 ? -19.535 5.491 13.211 1.00 91.31 182 TYR A N 1
ATOM 1426 C CA . TYR A 1 182 ? -18.084 5.455 12.995 1.00 91.31 182 TYR A CA 1
ATOM 1427 C C . TYR A 1 182 ? -17.652 6.324 11.808 1.00 91.31 182 TYR A C 1
ATOM 1429 O O . TYR A 1 182 ? -16.637 7.010 11.896 1.00 91.31 182 TYR A O 1
ATOM 1437 N N . GLN A 1 183 ? -18.410 6.318 10.710 1.00 88.69 183 GLN A N 1
ATOM 1438 C CA . GLN A 1 183 ? -18.114 7.136 9.529 1.00 88.69 183 GLN A CA 1
ATOM 1439 C C . GLN A 1 183 ? -18.206 8.633 9.830 1.00 88.69 183 GLN A C 1
ATOM 1441 O O . GLN A 1 183 ? -17.295 9.381 9.483 1.00 88.69 183 GLN A O 1
ATOM 1446 N N . VAL A 1 184 ? -19.257 9.066 10.535 1.00 88.88 184 VAL A N 1
ATOM 1447 C CA . VAL A 1 184 ? -19.420 10.469 10.951 1.00 88.88 184 VAL A CA 1
ATOM 1448 C C . VAL A 1 184 ? -18.260 10.922 11.842 1.00 88.88 184 VAL A C 1
ATOM 1450 O O . VAL A 1 184 ? -17.758 12.033 11.684 1.00 88.88 184 VAL A O 1
ATOM 1453 N N . GLU A 1 185 ? -17.791 10.070 12.756 1.00 87.88 185 GLU A N 1
ATOM 1454 C CA . GLU A 1 185 ? -16.624 10.384 13.589 1.00 87.88 185 GLU A CA 1
ATOM 1455 C C . GLU A 1 185 ? -15.339 10.537 12.777 1.00 87.88 185 GLU A C 1
ATOM 1457 O O . GLU A 1 185 ? -14.603 11.501 12.993 1.00 87.88 185 GLU A O 1
ATOM 1462 N N . ALA A 1 186 ? -15.095 9.635 11.823 1.00 86.19 186 ALA A N 1
ATOM 1463 C CA . ALA A 1 186 ? -13.932 9.705 10.942 1.00 86.19 186 ALA A CA 1
ATOM 1464 C C . ALA A 1 186 ? -13.937 10.976 10.077 1.00 86.19 186 ALA A C 1
ATOM 1466 O O . ALA A 1 186 ? -12.917 11.663 9.970 1.00 86.19 186 ALA A O 1
ATOM 1467 N N . TYR A 1 187 ? -15.099 11.333 9.524 1.00 85.62 187 TYR A N 1
ATOM 1468 C CA . TYR A 1 187 ? -15.293 12.565 8.759 1.00 85.62 187 TYR A CA 1
ATOM 1469 C C . TYR A 1 187 ? -14.972 13.813 9.596 1.00 85.62 187 TYR A C 1
ATOM 1471 O O . TYR A 1 187 ? -14.198 14.677 9.177 1.00 85.62 187 TYR A O 1
ATOM 1479 N N . ASN A 1 188 ? -15.508 13.887 10.819 1.00 84.81 188 ASN A N 1
ATOM 1480 C CA . ASN A 1 188 ? -15.286 15.020 11.718 1.00 84.81 188 ASN A CA 1
ATOM 1481 C C . ASN A 1 188 ? -13.814 15.146 12.145 1.00 84.81 188 ASN A C 1
ATOM 1483 O O . ASN A 1 188 ? -13.270 16.253 12.169 1.00 84.81 188 ASN A O 1
ATOM 1487 N N . ALA A 1 189 ? -13.160 14.023 12.462 1.00 80.94 189 ALA A N 1
ATOM 1488 C CA . ALA A 1 189 ? -11.749 14.003 12.842 1.00 80.94 189 ALA A CA 1
ATOM 1489 C C . ALA A 1 189 ? -10.850 14.500 11.700 1.00 80.94 189 ALA A C 1
ATOM 1491 O O . ALA A 1 18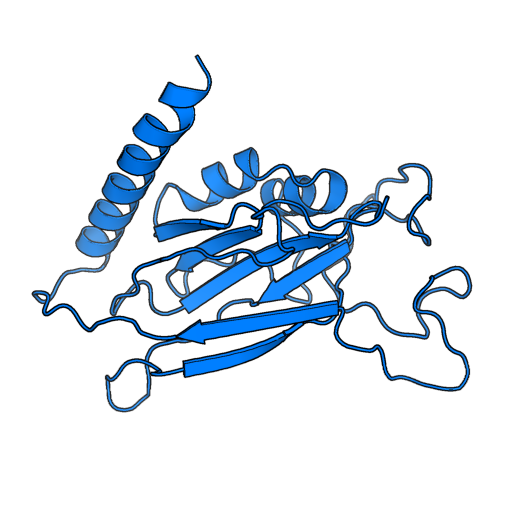9 ? -9.962 15.325 11.917 1.00 80.94 189 ALA A O 1
ATOM 1492 N N . THR A 1 190 ? -11.130 14.046 10.477 1.00 77.12 190 THR A N 1
ATOM 1493 C CA . THR A 1 190 ? -10.364 14.411 9.283 1.00 77.12 190 THR A CA 1
ATOM 1494 C C . THR A 1 190 ? -10.487 15.903 8.973 1.00 77.12 190 THR A C 1
ATOM 1496 O O . THR A 1 190 ? -9.468 16.580 8.845 1.00 77.12 190 THR A O 1
ATOM 1499 N N . ASN A 1 191 ? -11.706 16.453 8.950 1.00 73.06 191 ASN A N 1
ATOM 1500 C CA . ASN A 1 191 ? -11.914 17.887 8.708 1.00 73.06 191 ASN A CA 1
ATOM 1501 C C . ASN A 1 191 ? -11.220 18.769 9.755 1.00 73.06 191 ASN A C 1
ATOM 1503 O O . ASN A 1 191 ? -10.644 19.799 9.415 1.00 73.06 191 ASN A O 1
ATOM 1507 N N . THR A 1 192 ? -11.235 18.347 11.023 1.00 65.38 192 THR A N 1
ATOM 1508 C CA . THR A 1 192 ? -10.575 19.102 12.097 1.00 65.38 192 THR A CA 1
ATOM 1509 C C . THR A 1 192 ? -9.058 19.156 11.888 1.00 65.38 192 THR A C 1
ATOM 1511 O O . THR A 1 192 ? -8.452 20.205 12.086 1.00 65.38 192 THR A O 1
ATOM 1514 N N . SER A 1 193 ? -8.440 18.051 11.452 1.00 65.06 193 SER A N 1
ATOM 1515 C CA . SER A 1 193 ? -6.992 18.004 11.203 1.00 65.06 193 SER A CA 1
ATOM 1516 C C . SER A 1 193 ? -6.543 18.901 10.044 1.00 65.06 193 SER A C 1
ATOM 1518 O O . SER A 1 193 ? -5.500 19.547 10.135 1.00 65.06 193 SER A O 1
ATOM 1520 N N . GLU A 1 194 ? -7.344 19.007 8.983 1.00 61.16 194 GLU A N 1
ATOM 1521 C CA . GLU A 1 194 ? -7.039 19.893 7.859 1.00 61.16 194 GLU A CA 1
ATOM 1522 C C . GLU A 1 194 ? -7.104 21.366 8.251 1.00 61.16 194 GLU A C 1
ATOM 1524 O O . GLU A 1 194 ? -6.215 22.139 7.896 1.00 61.16 194 GLU A O 1
ATOM 1529 N N . ASP A 1 195 ? -8.128 21.764 9.006 1.00 59.03 195 ASP A N 1
ATOM 1530 C CA . ASP A 1 195 ? -8.256 23.143 9.477 1.00 59.03 195 ASP A CA 1
ATOM 1531 C C . ASP A 1 195 ? -7.051 23.578 10.326 1.00 59.03 195 ASP A C 1
ATOM 1533 O O . ASP A 1 195 ? -6.748 24.770 10.405 1.00 59.03 195 ASP A O 1
ATOM 1537 N N . GLU A 1 196 ? -6.350 22.635 10.957 1.00 59.16 196 GLU A N 1
ATOM 1538 C CA . GLU A 1 196 ? -5.077 22.887 11.630 1.00 59.16 196 GLU A CA 1
ATOM 1539 C C . GLU A 1 196 ? -3.893 22.904 10.652 1.00 59.16 196 GLU A C 1
ATOM 1541 O O . GLU A 1 196 ? -3.079 23.824 10.703 1.00 59.16 196 GLU A O 1
ATOM 1546 N N . GLU A 1 197 ? -3.812 21.958 9.713 1.00 59.16 197 GLU A N 1
ATOM 1547 C CA . GLU A 1 197 ? -2.698 21.864 8.761 1.00 59.16 197 GLU A CA 1
ATOM 1548 C C . GLU A 1 197 ? -2.655 23.019 7.739 1.00 59.16 197 GLU A C 1
ATOM 1550 O O . GLU A 1 197 ? -1.575 23.498 7.380 1.00 59.16 197 GLU A O 1
ATOM 1555 N N . TYR A 1 198 ? -3.808 23.512 7.279 1.00 52.00 198 TYR A N 1
ATOM 1556 C CA . TYR A 1 198 ? -3.883 24.632 6.333 1.00 52.00 198 TYR A CA 1
ATOM 1557 C C . TYR A 1 198 ? -3.748 26.007 6.997 1.00 52.00 198 TYR A C 1
ATOM 1559 O O . TYR A 1 198 ? -3.496 26.986 6.289 1.00 52.00 198 TYR A O 1
ATOM 1567 N N . LYS A 1 199 ? -3.867 26.112 8.330 1.00 49.66 199 LYS A N 1
ATOM 1568 C CA . LYS A 1 199 ? -3.587 27.368 9.050 1.00 49.66 199 LYS A CA 1
ATOM 1569 C C . LYS A 1 199 ? -2.121 27.771 8.949 1.00 49.66 199 LYS A C 1
ATOM 1571 O O . LYS A 1 199 ? -1.850 28.951 8.771 1.00 49.66 199 LYS A O 1
ATOM 1576 N N . ASP A 1 200 ? -1.206 26.807 8.953 1.00 44.00 200 ASP A N 1
ATOM 1577 C CA . ASP A 1 200 ? 0.234 27.062 8.805 1.00 44.00 200 ASP A CA 1
ATOM 1578 C C . ASP A 1 200 ? 0.663 27.328 7.347 1.00 44.00 200 ASP A C 1
ATOM 1580 O O . ASP A 1 200 ? 1.834 27.593 7.073 1.00 44.00 200 ASP A O 1
ATOM 1584 N N . ARG A 1 201 ? -0.272 27.261 6.387 1.00 44.47 201 ARG A N 1
ATOM 1585 C CA . ARG A 1 201 ? -0.021 27.521 4.958 1.00 44.47 201 ARG A CA 1
ATOM 1586 C C . ARG A 1 201 ? -0.591 28.860 4.464 1.00 44.47 201 ARG A C 1
ATOM 1588 O O . ARG A 1 201 ? -0.593 29.078 3.251 1.00 44.47 201 ARG A O 1
ATOM 1595 N N . ARG A 1 202 ? -1.071 29.735 5.357 1.00 34.00 202 ARG A N 1
ATOM 1596 C CA . ARG A 1 202 ? -1.565 31.088 5.036 1.00 34.00 202 ARG A CA 1
ATOM 1597 C C . ARG A 1 202 ? -0.737 32.190 5.675 1.00 34.00 202 ARG A C 1
ATOM 1599 O O . ARG A 1 202 ? -0.290 32.005 6.823 1.00 34.00 202 ARG A O 1
#